Protein AF-W3X9A0-F1 (afdb_monomer)

Sequence (273 aa):
MRLPPASVLASWPTPNYDHPITRGPAGKIVAITLTVLVALILVMRVYTRLRVVRSFGLDDILILIAFFPSVALTVCSIYSEFELGWDVHVWDLPFTKYSPSSQMSLVTFVLFDISSNLVKLSTLAMLYRLVHTTESRLTVIVVSIAVFVVVSGLLFMFITIFQCSPVSDYWTLSSQPQKCIDEAAHLLVAGTINTVTDFAIVVLPIKMTAALQLPRRQHIILYALFCTGFCACAAGCVRTYYTWILTTKYDKTWYGWTVWISSVIELYLGIVS

InterPro domains:
  IPR049326 Rhodopsin domain, fungi [PF20684] (44-273)
  IPR052337 Satratoxin biosynthesis SC1 cluster protein 4-like [PTHR33048] (34-272)

Organism: Pestalotiopsis fici (strain W106-1 / CGMCC3.15140) (NCBI:txid1229662)

Mean predicted aligned error: 5.33 Å

Radius of gyration: 20.69 Å; Cα contacts (8 Å, |Δi|>4): 303; chains: 1; bounding box: 57×38×62 Å

Secondary structure (DSSP, 8-state):
-PPPPHHHHTTSPPP-SSS-----THHHHHHHHHHHHHHHHHHHHHHIIIIIS----HHHHHHHHHHHHHHHHHHHHHHHHHTS-TTS-GGGS-HHHHHHHHHHHHHHHHHHHHHHHHHHHHHHHHHHHHHTTT-HHHHHHHHHHHHHHHHHHHHHHHHHHTSBSSGGGGT---SS---B--HHHHHHHHHHHHHHHHHHHHHHHHHHHHHS---HHHHHHHHHHHHHHHHHHHHHHHHHHHHHHHHH-S-HHHHHHHHHHHHHHHHHHHHH-

pLDDT: mean 89.39, std 7.6, range [51.06, 97.62]

Nearest PDB structures (foldseek):
  8wvu-assembly1_A  TM=5.542E-01  e=2.738E-02  Homo sapiens
  7xk8-assembly1_R  TM=5.081E-01  e=1.536E-01  Homo sapiens
  7f54-assembly1_R  TM=5.099E-01  e=2.899E-01  Homo sapiens
  7tyo-assembly1_R  TM=4.697E-01  e=1.184E+00  Homo sapiens
  9ija-assembly1_R  TM=4.211E-01  e=9.434E-01  Homo sapiens

Solvent-accessible surface area (backbone atoms only — not comparable to full-atom values): 14382 Å² total; per-residue (Å²): 89,82,73,72,57,68,74,57,64,70,68,53,73,85,62,39,77,89,76,58,70,64,73,66,68,59,63,53,54,53,49,53,53,50,52,54,52,50,51,53,51,48,52,52,50,52,48,40,25,61,71,72,69,62,61,79,51,71,23,62,51,30,42,55,59,20,46,53,34,48,51,50,32,47,52,52,51,46,49,32,36,77,76,37,43,31,36,22,45,52,67,39,47,59,74,86,36,48,36,63,38,40,52,50,51,53,52,40,53,48,25,47,49,55,18,50,47,29,33,52,48,12,53,43,43,48,50,37,72,69,28,62,88,78,35,70,69,59,28,53,51,45,51,52,50,47,52,48,48,55,56,52,43,52,50,52,46,51,47,64,66,57,37,20,70,58,52,67,49,53,39,44,88,58,96,63,92,70,60,54,63,65,61,53,62,50,53,50,53,53,36,49,53,52,31,53,51,44,48,56,60,54,50,53,59,54,64,52,56,74,72,50,97,66,60,72,72,58,50,52,55,51,51,52,41,46,52,37,35,50,52,17,33,50,29,31,51,52,23,40,52,38,44,51,49,32,59,75,41,89,46,42,28,50,38,41,45,56,26,52,53,29,48,53,52,19,50,51,33,46,69,73,74

Structure (mmCIF, N/CA/C/O backbone):
data_AF-W3X9A0-F1
#
_entry.id   AF-W3X9A0-F1
#
loop_
_atom_site.group_PDB
_atom_site.id
_atom_site.type_symbol
_atom_site.label_atom_id
_atom_site.label_alt_id
_atom_site.label_comp_id
_atom_site.label_asym_id
_atom_site.label_entity_id
_atom_site.label_seq_id
_atom_site.pdbx_PDB_ins_code
_atom_site.Cartn_x
_atom_site.Cartn_y
_atom_site.Cartn_z
_atom_site.occupancy
_atom_site.B_iso_or_equiv
_atom_site.auth_seq_id
_atom_site.auth_comp_id
_atom_site.auth_asym_id
_atom_site.auth_atom_id
_atom_site.pdbx_PDB_model_num
ATOM 1 N N . MET A 1 1 ? 16.905 -7.725 -11.203 1.00 51.06 1 MET A N 1
ATOM 2 C CA . MET A 1 1 ? 16.114 -8.883 -11.707 1.00 51.06 1 MET A CA 1
ATOM 3 C C . MET A 1 1 ? 16.963 -9.692 -12.676 1.00 51.06 1 MET A C 1
ATOM 5 O O . MET A 1 1 ? 17.691 -9.092 -13.457 1.00 51.06 1 MET A O 1
ATOM 9 N N . ARG A 1 2 ? 16.859 -11.030 -12.672 1.00 58.47 2 ARG A N 1
ATOM 10 C CA . ARG A 1 2 ? 17.475 -11.852 -13.728 1.00 58.47 2 ARG A CA 1
ATOM 11 C C . ARG A 1 2 ? 16.792 -11.557 -15.063 1.00 58.47 2 ARG A C 1
ATOM 13 O O . ARG A 1 2 ? 15.565 -11.490 -15.110 1.00 58.47 2 ARG A O 1
ATOM 20 N N . LEU A 1 3 ? 17.584 -11.397 -16.121 1.00 68.12 3 LEU A N 1
ATOM 21 C CA . LEU A 1 3 ? 17.064 -11.336 -17.486 1.00 68.12 3 LEU A CA 1
ATOM 22 C C . LEU A 1 3 ? 16.177 -12.569 -17.748 1.00 68.12 3 LEU A C 1
ATOM 24 O O . LEU A 1 3 ? 16.534 -13.669 -17.305 1.00 68.12 3 LEU A O 1
ATOM 28 N N . PRO A 1 4 ? 15.032 -12.410 -18.437 1.00 75.50 4 PRO A N 1
ATOM 29 C CA . PRO A 1 4 ? 14.219 -13.545 -18.848 1.00 75.50 4 PRO A CA 1
ATOM 30 C C . PRO A 1 4 ? 15.057 -14.559 -19.642 1.00 75.50 4 PRO A C 1
ATOM 32 O O . PRO A 1 4 ? 16.021 -14.166 -20.308 1.00 75.50 4 PRO A O 1
ATOM 35 N N . PRO A 1 5 ? 14.700 -15.856 -19.616 1.00 80.75 5 PRO A N 1
ATOM 36 C CA . PRO A 1 5 ? 15.344 -16.854 -20.462 1.00 80.75 5 PRO A CA 1
ATOM 37 C C . PRO A 1 5 ? 15.348 -16.414 -21.932 1.00 80.75 5 PRO A C 1
ATOM 39 O O . PRO A 1 5 ? 14.381 -15.816 -22.403 1.00 80.75 5 PRO A O 1
ATOM 42 N N . ALA A 1 6 ? 16.399 -16.757 -22.682 1.00 80.94 6 ALA A N 1
ATOM 43 C CA . ALA A 1 6 ? 16.530 -16.352 -24.085 1.00 80.94 6 ALA A CA 1
ATOM 44 C C . ALA A 1 6 ? 15.339 -16.796 -24.960 1.00 80.94 6 ALA A C 1
ATOM 46 O O . ALA A 1 6 ? 14.961 -16.085 -25.885 1.00 80.94 6 ALA A O 1
ATOM 47 N N . SER A 1 7 ? 14.701 -17.927 -24.633 1.00 84.12 7 SER A N 1
ATOM 48 C CA . SER A 1 7 ? 13.479 -18.399 -25.300 1.00 84.12 7 SER A CA 1
ATOM 49 C C . SER A 1 7 ? 12.291 -17.448 -25.134 1.00 84.12 7 SER A C 1
ATOM 51 O O . SER A 1 7 ? 11.482 -17.314 -26.046 1.00 84.12 7 SER A O 1
ATOM 53 N N . VAL A 1 8 ? 12.193 -16.769 -23.989 1.00 83.44 8 VAL A N 1
ATOM 54 C CA . VAL A 1 8 ? 11.144 -15.783 -23.708 1.00 83.44 8 VAL A CA 1
ATOM 55 C C . VAL A 1 8 ? 11.430 -14.491 -24.458 1.00 83.44 8 VAL A C 1
ATOM 57 O O . VAL A 1 8 ? 10.535 -13.971 -25.114 1.00 83.44 8 VAL A O 1
ATOM 60 N N . LEU A 1 9 ? 12.678 -14.017 -24.428 1.00 82.56 9 LEU A N 1
ATOM 61 C CA . LEU A 1 9 ? 13.090 -12.833 -25.187 1.00 82.56 9 LEU A CA 1
ATOM 62 C C . LEU A 1 9 ? 12.849 -13.019 -26.692 1.00 82.56 9 LEU A C 1
ATOM 64 O O . LEU A 1 9 ? 12.369 -12.106 -27.352 1.00 82.56 9 LEU A O 1
ATOM 68 N N . ALA A 1 10 ? 13.113 -14.217 -27.221 1.00 83.94 10 ALA A N 1
ATOM 69 C CA . ALA A 1 10 ? 12.863 -14.551 -28.623 1.00 83.94 10 ALA A CA 1
ATOM 70 C C . ALA A 1 10 ? 11.368 -14.645 -28.983 1.00 83.94 10 ALA A C 1
ATOM 72 O O . ALA A 1 10 ? 11.021 -14.563 -30.157 1.00 83.94 10 ALA A O 1
ATOM 73 N N . SER A 1 11 ? 10.488 -14.837 -27.993 1.00 89.31 11 SER A N 1
ATOM 74 C CA . SER A 1 11 ? 9.035 -14.875 -28.205 1.00 89.31 11 SER A CA 1
ATOM 75 C C . SER A 1 11 ? 8.387 -13.489 -28.248 1.00 89.31 11 SER A C 1
ATOM 77 O O . SER A 1 11 ? 7.213 -13.379 -28.602 1.00 89.31 11 SER A O 1
ATOM 79 N N . TRP A 1 12 ? 9.117 -12.440 -27.859 1.00 87.19 12 TRP A N 1
ATOM 80 C CA . TRP A 1 12 ? 8.589 -11.081 -27.825 1.00 87.19 12 TRP A CA 1
ATOM 81 C C . TRP A 1 12 ? 8.477 -10.480 -29.231 1.00 87.19 12 TRP A C 1
ATOM 83 O O . TRP A 1 12 ? 9.316 -10.760 -30.091 1.00 87.19 12 TRP A O 1
ATOM 93 N N . PRO A 1 13 ? 7.446 -9.653 -29.481 1.00 89.00 13 PRO A N 1
ATOM 94 C CA . PRO A 1 13 ? 7.333 -8.925 -30.736 1.00 89.00 13 PRO A CA 1
ATOM 95 C C . PRO A 1 13 ? 8.466 -7.899 -30.869 1.00 89.00 13 PRO A C 1
ATOM 97 O O . PRO A 1 13 ? 9.147 -7.556 -29.901 1.00 89.00 13 PRO A O 1
ATOM 100 N N . THR A 1 14 ? 8.664 -7.391 -32.085 1.00 85.19 14 THR A N 1
ATOM 101 C CA . THR A 1 14 ? 9.617 -6.306 -32.334 1.00 85.19 14 THR A CA 1
ATOM 102 C C . THR A 1 14 ? 9.230 -5.066 -31.517 1.00 85.19 14 THR A C 1
ATOM 104 O O . THR A 1 14 ? 8.099 -4.603 -31.685 1.00 85.19 14 THR A O 1
ATOM 107 N N . PRO A 1 15 ? 10.138 -4.518 -30.686 1.00 85.69 15 PRO A N 1
ATOM 108 C CA . PRO A 1 15 ? 9.883 -3.316 -29.897 1.00 85.69 15 PRO A CA 1
ATOM 109 C C . PRO A 1 15 ? 9.408 -2.137 -30.744 1.00 85.69 15 PRO A C 1
ATOM 111 O O . PRO A 1 15 ? 10.030 -1.810 -31.759 1.00 85.69 15 PRO A O 1
ATOM 114 N N . ASN A 1 16 ? 8.348 -1.471 -30.302 1.00 88.00 16 ASN A N 1
ATOM 115 C CA . ASN A 1 16 ? 7.849 -0.236 -30.887 1.00 88.00 16 ASN A CA 1
ATOM 116 C C . ASN A 1 16 ? 8.025 0.920 -29.895 1.00 88.00 16 ASN A C 1
ATOM 118 O O . ASN A 1 16 ? 7.167 1.175 -29.053 1.00 88.00 16 ASN A O 1
ATOM 122 N N . TYR A 1 17 ? 9.144 1.634 -30.017 1.00 85.12 17 TYR A N 1
ATOM 123 C CA . TYR A 1 17 ? 9.472 2.757 -29.133 1.00 85.12 17 TYR A CA 1
ATOM 124 C C . TYR A 1 17 ? 8.763 4.069 -29.505 1.00 85.12 17 TYR A C 1
ATOM 126 O O . TYR A 1 17 ? 8.671 4.959 -28.662 1.00 85.12 17 TYR A O 1
ATOM 134 N N . ASP A 1 18 ? 8.267 4.198 -30.740 1.00 83.38 18 ASP A N 1
ATOM 135 C CA . ASP A 1 18 ? 7.682 5.446 -31.245 1.00 83.38 18 ASP A CA 1
ATOM 136 C C . ASP A 1 18 ? 6.182 5.545 -30.922 1.00 83.38 18 ASP A C 1
ATOM 138 O O . ASP A 1 18 ? 5.689 6.599 -30.509 1.00 83.38 18 ASP A O 1
ATOM 142 N N . HIS A 1 19 ? 5.448 4.436 -31.076 1.00 83.25 19 HIS A N 1
ATOM 143 C CA . HIS A 1 19 ? 4.001 4.361 -30.848 1.00 83.25 19 HIS A CA 1
ATOM 144 C C . HIS A 1 19 ? 3.599 3.087 -30.085 1.00 83.25 19 HIS A C 1
ATOM 146 O O . HIS A 1 19 ? 2.874 2.248 -30.634 1.00 83.25 19 HIS A O 1
ATOM 152 N N . PRO A 1 20 ? 4.064 2.911 -28.835 1.00 87.88 20 PRO A N 1
ATOM 153 C CA . PRO A 1 20 ? 3.740 1.731 -28.047 1.00 87.88 20 PRO A CA 1
ATOM 154 C C . PRO A 1 20 ? 2.250 1.673 -27.693 1.00 87.88 20 PRO A C 1
ATOM 156 O O . PRO A 1 20 ? 1.563 2.694 -27.592 1.00 87.88 20 PRO A O 1
ATOM 159 N N . ILE A 1 21 ? 1.746 0.459 -27.466 1.00 86.81 21 ILE A N 1
ATOM 160 C CA . ILE A 1 21 ? 0.392 0.256 -26.942 1.00 86.81 21 ILE A CA 1
ATOM 161 C C . ILE A 1 21 ? 0.396 0.647 -25.462 1.00 86.81 21 ILE A C 1
ATOM 163 O O . ILE A 1 21 ? 1.128 0.059 -24.668 1.00 86.81 21 ILE A O 1
ATOM 167 N N . THR A 1 22 ? -0.441 1.616 -25.091 1.00 89.75 22 THR A N 1
ATOM 168 C CA . THR A 1 22 ? -0.561 2.120 -23.716 1.00 89.75 22 THR A CA 1
ATOM 169 C C . THR A 1 22 ? -1.898 1.731 -23.084 1.00 89.75 22 THR A C 1
ATOM 171 O O . THR A 1 22 ? -2.903 1.516 -23.767 1.00 89.75 22 THR A O 1
ATOM 174 N N . ARG A 1 23 ? -1.943 1.668 -21.747 1.00 85.69 23 ARG A N 1
ATOM 175 C CA . ARG A 1 23 ? -3.187 1.474 -20.970 1.00 85.69 23 ARG A CA 1
ATOM 176 C C . ARG A 1 23 ? -4.117 2.698 -20.968 1.00 85.69 23 ARG A C 1
ATOM 178 O O . ARG A 1 23 ? -5.293 2.569 -20.623 1.00 85.69 23 ARG A O 1
ATOM 185 N N . GLY A 1 24 ? -3.614 3.866 -21.366 1.00 87.56 24 GLY A N 1
ATOM 186 C CA . GLY A 1 24 ? -4.350 5.131 -21.349 1.00 87.56 24 GLY A CA 1
ATOM 187 C C . GLY A 1 24 ? -4.487 5.747 -19.946 1.00 87.56 24 GLY A C 1
ATOM 188 O O . GLY A 1 24 ? -3.972 5.215 -18.970 1.00 87.56 24 GLY A O 1
ATOM 189 N N . PRO A 1 25 ? -5.212 6.872 -19.800 1.00 89.38 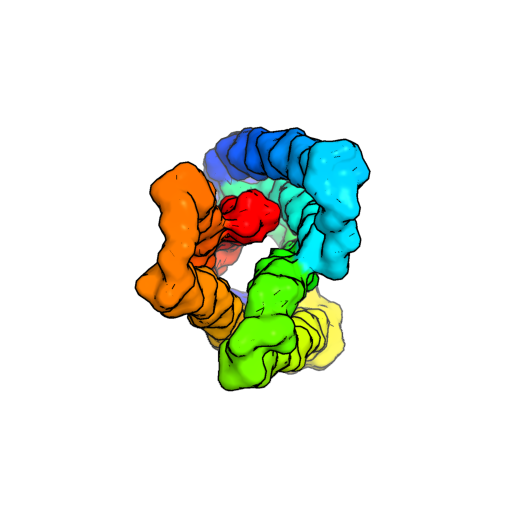25 PRO A N 1
ATOM 190 C CA . PRO A 1 25 ? -5.195 7.695 -18.583 1.00 89.38 25 PRO A CA 1
ATOM 191 C C . PRO A 1 25 ? -6.054 7.154 -17.425 1.00 89.38 25 PRO A C 1
ATOM 193 O O . PRO A 1 25 ? -6.267 7.857 -16.435 1.00 89.38 25 PRO A O 1
ATOM 196 N N . ALA A 1 26 ? -6.598 5.940 -17.545 1.00 89.19 26 ALA A N 1
ATOM 197 C CA . ALA A 1 26 ? -7.547 5.392 -16.580 1.00 89.19 26 ALA A CA 1
ATOM 198 C C . ALA A 1 26 ? -6.942 5.274 -15.170 1.00 89.19 26 ALA A C 1
ATOM 200 O O . ALA A 1 26 ? -7.615 5.619 -14.197 1.00 89.19 26 ALA A O 1
ATOM 201 N N . GLY A 1 27 ? -5.672 4.860 -15.064 1.00 88.06 27 GLY A N 1
ATOM 202 C CA . GLY A 1 27 ? -4.969 4.718 -13.786 1.00 88.06 27 GLY A CA 1
ATOM 203 C C . GLY A 1 27 ? -4.898 6.040 -13.032 1.00 88.06 27 GLY A C 1
ATOM 204 O O . GLY A 1 27 ? -5.399 6.151 -11.910 1.00 88.06 27 GLY A O 1
ATOM 205 N N . LYS A 1 28 ? -4.399 7.083 -13.699 1.00 91.25 28 LYS A N 1
ATOM 206 C CA . LYS A 1 28 ? -4.389 8.462 -13.192 1.00 91.25 28 LYS A CA 1
ATOM 207 C C . LYS A 1 28 ? -5.756 8.968 -12.738 1.00 91.25 28 LYS A C 1
ATOM 209 O O . LYS A 1 28 ? -5.854 9.562 -11.665 1.00 91.25 28 LYS A O 1
ATOM 214 N N . ILE A 1 29 ? -6.800 8.774 -13.548 1.00 93.38 29 ILE A N 1
ATOM 215 C CA . ILE A 1 29 ? -8.149 9.267 -13.229 1.00 93.38 29 ILE A CA 1
ATOM 216 C C . ILE A 1 29 ? -8.657 8.606 -11.945 1.00 93.38 29 ILE A C 1
ATOM 218 O O . ILE A 1 29 ? -9.107 9.300 -11.030 1.00 93.38 29 ILE A O 1
ATOM 222 N N . VAL A 1 30 ? -8.544 7.280 -11.844 1.00 93.00 30 VAL A N 1
ATOM 223 C CA . VAL A 1 30 ? -8.973 6.529 -10.654 1.00 93.00 30 VAL A CA 1
ATOM 224 C C . VAL A 1 30 ? -8.160 6.941 -9.428 1.00 93.00 30 VAL A C 1
ATOM 226 O O . VAL A 1 30 ? -8.733 7.221 -8.378 1.00 93.00 30 VAL A O 1
ATOM 229 N N . ALA A 1 31 ? -6.839 7.045 -9.557 1.00 92.94 31 ALA A N 1
ATOM 230 C CA . ALA A 1 31 ? -5.983 7.373 -8.428 1.00 92.94 31 ALA A CA 1
ATOM 231 C C . ALA A 1 31 ? -6.281 8.777 -7.872 1.00 92.94 31 ALA A C 1
ATOM 233 O O . ALA A 1 31 ? -6.553 8.911 -6.682 1.00 92.94 31 ALA A O 1
ATOM 234 N N . ILE A 1 32 ? -6.348 9.805 -8.730 1.00 95.00 32 ILE A N 1
ATOM 235 C CA . ILE A 1 32 ? -6.633 11.190 -8.309 1.00 95.00 32 ILE A CA 1
ATOM 236 C C . ILE A 1 32 ? -8.028 11.309 -7.687 1.00 95.00 32 ILE A C 1
ATOM 238 O O . ILE A 1 32 ? -8.188 11.955 -6.649 1.00 95.00 32 ILE A O 1
ATOM 242 N N . THR A 1 33 ? -9.043 10.696 -8.304 1.00 96.31 33 THR A N 1
ATOM 243 C CA . THR A 1 33 ? -10.422 10.769 -7.793 1.00 96.31 33 THR A CA 1
ATOM 244 C C . THR A 1 33 ? -10.542 10.140 -6.408 1.00 96.31 33 THR A C 1
ATOM 246 O O . THR A 1 33 ? -11.135 10.753 -5.516 1.00 96.31 33 THR A O 1
ATOM 249 N N . LEU A 1 34 ? -9.920 8.977 -6.187 1.00 95.31 34 LEU A N 1
ATOM 250 C CA . LEU A 1 34 ? -9.895 8.337 -4.873 1.00 95.31 34 LEU A CA 1
ATOM 251 C C . LEU A 1 34 ? -9.104 9.154 -3.848 1.00 95.31 34 LEU A C 1
ATOM 253 O O . LEU A 1 34 ? -9.590 9.330 -2.731 1.00 95.31 34 LEU A O 1
ATOM 257 N N . THR A 1 35 ? -7.944 9.712 -4.213 1.00 96.44 35 THR A N 1
ATOM 258 C CA . THR A 1 35 ? -7.167 10.565 -3.301 1.00 96.44 35 THR A CA 1
ATOM 259 C C . THR A 1 35 ? -7.991 11.751 -2.803 1.00 96.44 35 THR A C 1
ATOM 261 O O . THR A 1 35 ? -8.022 12.013 -1.600 1.00 96.44 35 THR A O 1
ATOM 264 N N . VAL A 1 36 ? -8.680 12.458 -3.708 1.00 97.12 36 VAL A N 1
ATOM 265 C CA . VAL A 1 36 ? -9.513 13.618 -3.354 1.00 97.12 36 VAL A CA 1
ATOM 266 C C . VAL A 1 36 ? -10.683 13.194 -2.469 1.00 97.12 36 VAL A C 1
ATOM 268 O O . VAL A 1 36 ? -10.936 13.830 -1.445 1.00 97.12 36 VAL A O 1
ATOM 271 N N . LEU A 1 37 ? -11.369 12.103 -2.818 1.00 96.31 37 LEU A N 1
ATOM 272 C CA . LEU A 1 37 ? -12.491 11.593 -2.033 1.00 96.31 37 LEU A CA 1
ATOM 273 C C . LEU A 1 37 ? -12.059 11.222 -0.606 1.00 96.31 37 LEU A C 1
ATOM 275 O O . LEU A 1 37 ? -12.696 11.642 0.361 1.00 96.31 37 LEU A O 1
ATOM 279 N N . VAL A 1 38 ? -10.956 10.484 -0.462 1.00 95.81 38 VAL A N 1
ATOM 280 C CA . VAL A 1 38 ? -10.427 10.083 0.849 1.00 95.81 38 VAL A CA 1
ATOM 281 C C . VAL A 1 38 ? -9.932 11.285 1.647 1.00 95.81 38 VAL A C 1
ATOM 283 O O . VAL A 1 38 ? -10.185 11.347 2.848 1.00 95.81 38 VAL A O 1
ATOM 286 N N . ALA A 1 39 ? -9.302 12.273 1.006 1.00 96.69 39 ALA A N 1
ATOM 287 C CA . ALA A 1 39 ? -8.902 13.509 1.675 1.00 96.69 39 ALA A CA 1
ATOM 288 C C . ALA A 1 39 ? -10.111 14.235 2.287 1.00 96.69 39 ALA A C 1
ATOM 290 O O . ALA A 1 39 ? -10.068 14.638 3.450 1.00 96.69 39 ALA A O 1
ATOM 291 N N . LEU A 1 40 ? -11.214 14.353 1.538 1.00 96.75 40 LEU A N 1
ATOM 292 C CA . LEU A 1 40 ? -12.454 14.958 2.034 1.00 96.75 40 LEU A CA 1
ATOM 293 C C . LEU A 1 40 ? -13.039 14.165 3.211 1.00 96.75 40 LEU A C 1
ATOM 295 O O . LEU A 1 40 ? -13.424 14.758 4.222 1.00 96.75 40 LEU A O 1
ATOM 299 N N . ILE A 1 41 ? -13.061 12.832 3.116 1.00 94.31 41 ILE A N 1
ATOM 300 C CA . ILE A 1 41 ? -13.524 11.955 4.202 1.00 94.31 41 ILE A CA 1
ATOM 301 C C . ILE A 1 41 ? -12.647 12.117 5.449 1.00 94.31 41 ILE A C 1
ATOM 303 O O . ILE A 1 41 ? -13.179 12.238 6.553 1.00 94.31 41 ILE A O 1
ATOM 307 N N . LEU A 1 42 ? -11.324 12.188 5.298 1.00 94.88 42 LEU A N 1
ATOM 308 C CA . LEU A 1 42 ? -10.397 12.406 6.409 1.00 94.88 42 LEU A CA 1
ATOM 309 C C . LEU A 1 42 ? -10.598 13.770 7.069 1.00 94.88 42 LEU A C 1
ATOM 311 O O . LEU A 1 42 ? -10.640 13.845 8.296 1.00 94.88 42 LEU A O 1
ATOM 315 N N . VAL A 1 43 ? -10.794 14.837 6.292 1.00 95.62 43 VAL A N 1
ATOM 316 C CA . VAL A 1 43 ? -11.105 16.166 6.844 1.00 95.62 43 VAL A CA 1
ATOM 317 C C . VAL A 1 43 ? -12.402 16.121 7.657 1.00 95.62 43 VAL A C 1
ATOM 319 O O . VAL A 1 43 ? -12.439 16.622 8.784 1.00 95.62 43 VAL A O 1
ATOM 322 N N . MET A 1 44 ? -13.446 15.462 7.144 1.00 93.38 44 MET A N 1
ATOM 323 C CA . MET A 1 44 ? -14.697 15.264 7.885 1.00 93.38 44 MET A CA 1
ATOM 324 C C . MET A 1 44 ? -14.501 14.421 9.153 1.00 93.38 44 MET A C 1
ATOM 326 O O . MET A 1 44 ? -15.079 14.748 10.197 1.00 93.38 44 MET A O 1
ATOM 330 N N . ARG A 1 45 ? -13.671 13.370 9.096 1.00 91.12 45 ARG A N 1
ATOM 331 C CA . ARG A 1 45 ? -13.323 12.516 10.245 1.00 91.12 45 ARG A CA 1
ATOM 332 C C . ARG A 1 45 ? -12.635 13.340 11.331 1.00 91.12 45 ARG A C 1
ATOM 334 O O . ARG A 1 45 ? -13.105 13.352 12.469 1.00 91.12 45 ARG A O 1
ATOM 341 N N . VAL A 1 46 ? -11.606 14.106 10.975 1.00 93.44 46 VAL A N 1
ATOM 342 C CA . VAL A 1 46 ? -10.869 14.979 11.903 1.00 93.44 46 VAL A CA 1
ATOM 343 C C . VAL A 1 46 ? -11.779 16.048 12.502 1.00 93.44 46 VAL A C 1
ATOM 345 O O . VAL A 1 46 ? -11.788 16.234 13.721 1.00 93.44 46 VAL A O 1
ATOM 348 N N . TYR A 1 47 ? -12.595 16.717 11.683 1.00 93.75 47 TYR A N 1
ATOM 349 C CA . TYR A 1 47 ? -13.541 17.724 12.166 1.00 93.75 47 TYR A CA 1
ATOM 350 C C . TYR A 1 47 ? -14.523 17.130 13.185 1.00 93.75 47 TYR A C 1
ATOM 352 O O . TYR A 1 47 ? -14.692 17.668 14.284 1.00 93.75 47 TYR A O 1
ATOM 360 N N . THR A 1 48 ? -15.118 15.982 12.858 1.00 90.44 48 THR A N 1
ATOM 361 C CA . THR A 1 48 ? -16.047 15.266 13.740 1.00 90.44 48 THR A CA 1
ATOM 362 C C . THR A 1 48 ? -15.372 14.866 15.052 1.00 90.44 48 THR A C 1
ATOM 364 O O . THR A 1 48 ? -15.929 15.093 16.127 1.00 90.44 48 THR A O 1
ATOM 367 N N . ARG A 1 49 ? -14.148 14.333 15.004 1.00 88.88 49 ARG A N 1
ATOM 368 C CA . ARG A 1 49 ? -13.405 13.890 16.196 1.00 88.88 49 ARG A CA 1
ATOM 369 C C . ARG A 1 49 ? -12.970 15.041 17.097 1.00 88.88 49 ARG A C 1
ATOM 371 O O . ARG A 1 49 ? -13.058 14.902 18.315 1.00 88.88 49 ARG A O 1
ATOM 378 N N . LEU A 1 50 ? -12.573 16.181 16.533 1.00 91.06 50 LEU A N 1
ATOM 379 C CA . LEU A 1 50 ? -12.129 17.347 17.304 1.00 91.06 50 LEU A CA 1
ATOM 380 C C . LEU A 1 50 ? -13.288 18.195 17.838 1.00 91.06 50 LEU A C 1
ATOM 382 O O . LEU A 1 50 ? -13.236 18.652 18.978 1.00 91.06 50 LEU A O 1
ATOM 386 N N . ARG A 1 51 ? -14.325 18.441 17.028 1.00 92.31 51 ARG A N 1
ATOM 387 C CA . ARG A 1 51 ? -15.376 19.422 17.356 1.00 92.31 51 ARG A CA 1
ATOM 388 C C . ARG A 1 51 ? -16.674 18.796 17.851 1.00 92.31 51 ARG A C 1
ATOM 390 O O . ARG A 1 51 ? -17.260 19.337 18.788 1.00 92.31 51 ARG A O 1
ATOM 397 N N . VAL A 1 52 ? -17.100 17.683 17.251 1.00 91.19 52 VAL A N 1
ATOM 398 C CA . VAL A 1 52 ? -18.402 17.052 17.534 1.00 91.19 52 VAL A CA 1
ATOM 399 C C . VAL A 1 52 ? -18.282 16.050 18.681 1.00 91.19 52 VAL A C 1
ATOM 401 O O . VAL A 1 52 ? -18.927 16.214 19.710 1.00 91.19 52 VAL A O 1
ATOM 404 N N . VAL A 1 53 ? -17.419 15.042 18.529 1.00 88.31 53 VAL A N 1
ATOM 405 C CA . VAL A 1 53 ? -17.225 13.964 19.517 1.00 88.31 53 VAL A CA 1
ATOM 406 C C . VAL A 1 53 ? -16.201 14.359 20.588 1.00 88.31 53 VAL A C 1
ATOM 408 O O . VAL A 1 53 ? -16.237 13.826 21.691 1.00 88.31 53 VAL A O 1
ATOM 411 N N . ARG A 1 54 ? -15.301 15.309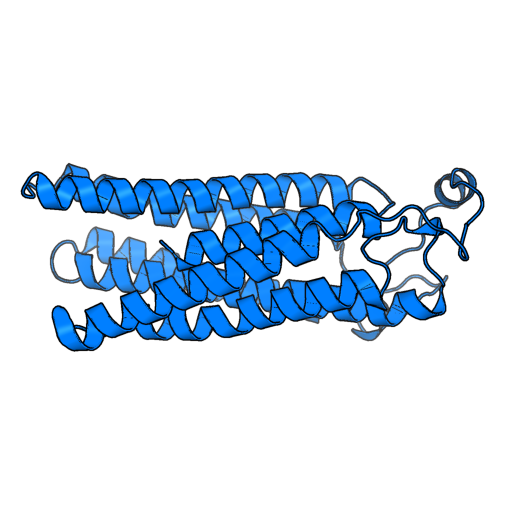 20.281 1.00 86.38 54 ARG A N 1
ATOM 412 C CA . ARG A 1 54 ? -14.233 15.810 21.175 1.00 86.38 54 ARG A CA 1
ATOM 413 C C . ARG A 1 54 ? -13.382 14.689 21.777 1.00 86.38 54 ARG A C 1
ATOM 415 O O . ARG A 1 54 ? -13.088 14.661 22.967 1.00 86.38 54 ARG A O 1
ATOM 422 N N . SER A 1 55 ? -13.012 13.738 20.933 1.00 84.62 55 SER A N 1
ATOM 423 C CA . SER A 1 55 ? -12.383 12.486 21.327 1.00 84.62 55 SER A CA 1
ATOM 424 C C . SER A 1 55 ? -11.359 12.083 20.271 1.00 84.62 55 SER A C 1
ATOM 426 O O . SER A 1 55 ? -11.598 11.165 19.487 1.00 84.62 55 SER A O 1
ATOM 428 N N . PHE A 1 56 ? -10.231 12.785 20.262 1.00 86.94 56 PHE A N 1
ATOM 429 C CA . PHE A 1 56 ? -9.111 12.520 19.364 1.00 86.94 56 PHE A CA 1
ATOM 430 C C . PHE A 1 56 ? -8.202 11.447 19.969 1.00 86.94 56 PHE A C 1
ATOM 432 O O . PHE A 1 56 ? -7.783 11.579 21.122 1.00 86.94 56 PHE A O 1
ATOM 439 N N . GLY A 1 57 ? -7.974 10.359 19.238 1.00 89.38 57 GLY A N 1
ATOM 440 C CA . GLY A 1 57 ? -7.197 9.213 19.714 1.00 89.38 57 GLY A CA 1
ATOM 441 C C . GLY A 1 57 ? -5.910 8.971 18.928 1.00 89.38 57 GLY A C 1
ATOM 442 O O . GLY A 1 57 ? -5.606 9.659 17.957 1.00 89.38 57 GLY A O 1
ATOM 443 N N . LEU A 1 58 ? -5.154 7.951 19.349 1.00 91.31 58 LEU A N 1
ATOM 444 C CA . LEU A 1 58 ? -3.995 7.459 18.594 1.00 91.31 58 LEU A CA 1
ATOM 445 C C . LEU A 1 58 ? -4.398 6.914 17.218 1.00 91.31 58 LEU A C 1
ATOM 447 O O . LEU A 1 58 ? -3.625 7.037 16.274 1.00 91.31 58 LEU A O 1
ATOM 451 N N . ASP A 1 59 ? -5.606 6.364 17.094 1.00 92.00 59 ASP A N 1
ATOM 452 C CA . ASP A 1 59 ? -6.175 5.915 15.823 1.00 92.00 59 ASP A CA 1
ATOM 453 C C . ASP A 1 59 ? -6.258 7.060 14.802 1.00 92.00 59 ASP A C 1
ATOM 455 O O . ASP A 1 59 ? -5.783 6.932 13.675 1.00 92.00 59 ASP A O 1
ATOM 459 N N . ASP A 1 60 ? -6.746 8.230 15.218 1.00 93.00 60 ASP A N 1
ATOM 460 C CA . ASP A 1 60 ? -6.849 9.394 14.335 1.00 93.00 60 ASP A CA 1
ATOM 461 C C . ASP A 1 60 ? -5.467 9.957 13.935 1.00 93.00 60 ASP A C 1
ATOM 463 O O . ASP A 1 60 ? -5.303 10.484 12.836 1.00 93.00 60 ASP A O 1
ATOM 467 N N . ILE A 1 61 ? -4.446 9.833 14.789 1.00 95.06 61 ILE A N 1
ATOM 468 C CA . ILE A 1 61 ? -3.071 10.238 14.445 1.00 95.06 61 ILE A CA 1
ATOM 469 C C . ILE A 1 61 ? -2.478 9.271 13.420 1.00 95.06 61 ILE A C 1
ATOM 471 O O . ILE A 1 61 ? -1.942 9.702 12.400 1.00 95.06 61 ILE A O 1
ATOM 475 N N . LEU A 1 62 ? -2.587 7.967 13.674 1.00 95.88 62 LEU A N 1
ATOM 476 C CA . LEU A 1 62 ? -2.017 6.936 12.809 1.00 95.88 62 LEU A CA 1
ATOM 477 C C . LEU A 1 62 ? -2.641 6.962 11.413 1.00 95.88 62 LEU A C 1
ATOM 479 O O . LEU A 1 62 ? -1.905 6.856 10.434 1.00 95.88 62 LEU A O 1
ATOM 483 N N . ILE A 1 63 ? -3.956 7.179 11.299 1.00 95.25 63 ILE A N 1
ATOM 484 C CA . ILE A 1 63 ? -4.623 7.258 9.992 1.00 95.25 63 ILE A CA 1
ATOM 485 C C . ILE A 1 63 ? -4.199 8.495 9.192 1.00 95.25 63 ILE A C 1
ATOM 487 O O . ILE A 1 63 ? -4.034 8.421 7.974 1.00 95.25 63 ILE A O 1
ATOM 491 N N . LEU A 1 64 ? -3.960 9.625 9.869 1.00 95.88 64 LEU A N 1
ATOM 492 C CA . LEU A 1 64 ? -3.430 10.827 9.228 1.00 95.88 64 LEU A CA 1
ATOM 493 C C . LEU A 1 64 ? -1.996 10.609 8.753 1.00 95.88 64 LEU A C 1
ATOM 495 O O . LEU A 1 64 ? -1.669 10.992 7.632 1.00 95.88 64 LEU A O 1
ATOM 499 N N . ILE A 1 65 ? -1.162 9.952 9.563 1.00 97.19 65 ILE A N 1
ATOM 500 C CA . ILE A 1 65 ? 0.201 9.592 9.160 1.00 97.19 65 ILE A CA 1
ATOM 501 C C . ILE A 1 65 ? 0.164 8.605 7.984 1.00 97.19 65 ILE A C 1
ATOM 503 O O . ILE A 1 65 ? 0.945 8.782 7.058 1.00 97.19 65 ILE A O 1
ATOM 507 N N . ALA A 1 66 ? -0.760 7.636 7.963 1.00 97.06 66 ALA A N 1
ATOM 508 C CA . ALA A 1 66 ? -0.931 6.663 6.874 1.00 97.06 66 ALA A CA 1
ATOM 509 C C . ALA A 1 66 ? -1.364 7.299 5.540 1.00 97.06 66 ALA A C 1
ATOM 511 O O . ALA A 1 66 ? -1.060 6.793 4.454 1.00 97.06 66 ALA A O 1
ATOM 512 N N . PHE A 1 67 ? -2.059 8.436 5.594 1.00 97.44 67 PHE A N 1
ATOM 513 C CA . PHE A 1 67 ? -2.498 9.133 4.392 1.00 97.44 67 PHE A CA 1
ATOM 514 C C . PHE A 1 67 ? -1.319 9.677 3.569 1.00 97.44 67 PHE A C 1
ATOM 516 O O . PHE A 1 67 ? -1.331 9.564 2.344 1.00 97.44 67 PHE A O 1
ATOM 523 N N . PHE A 1 68 ? -0.261 10.183 4.209 1.00 97.19 68 PHE A N 1
ATOM 524 C CA . PHE A 1 68 ? 0.919 10.716 3.512 1.00 97.19 68 PHE A CA 1
ATOM 525 C C . PHE A 1 68 ? 1.637 9.696 2.604 1.00 97.19 68 PHE A C 1
ATOM 527 O O . PHE A 1 68 ? 1.783 9.989 1.416 1.00 97.19 68 PHE A O 1
ATOM 534 N N . PRO A 1 69 ? 2.056 8.501 3.075 1.00 97.31 69 PRO A N 1
ATOM 535 C CA . PRO A 1 69 ? 2.664 7.492 2.215 1.00 97.31 69 PRO A CA 1
ATOM 536 C C . PRO A 1 69 ? 1.683 6.962 1.161 1.00 97.31 69 PRO A C 1
ATOM 538 O O . PRO A 1 69 ? 2.119 6.622 0.067 1.00 97.31 69 PRO A O 1
ATOM 541 N N . SER A 1 70 ? 0.368 6.966 1.420 1.00 97.00 70 SER A N 1
ATOM 542 C CA . SER A 1 70 ? -0.645 6.611 0.406 1.00 97.00 70 SER A CA 1
ATOM 543 C C . SER A 1 70 ? -0.710 7.618 -0.744 1.00 97.00 70 SER A C 1
ATOM 545 O O . SER A 1 70 ? -0.809 7.244 -1.914 1.00 97.00 70 SER A O 1
ATOM 547 N N . VAL A 1 71 ? -0.646 8.914 -0.424 1.00 97.62 71 VAL A N 1
ATOM 548 C CA . VAL A 1 71 ? -0.567 9.983 -1.429 1.00 97.62 71 VAL A CA 1
ATOM 549 C C . VAL A 1 71 ? 0.764 9.913 -2.170 1.00 97.62 71 VAL A C 1
ATOM 551 O O . VAL A 1 71 ? 0.770 9.982 -3.396 1.00 97.62 71 VAL A O 1
ATOM 554 N N . ALA A 1 72 ? 1.876 9.714 -1.458 1.00 97.62 72 ALA A N 1
ATOM 555 C CA . ALA A 1 72 ? 3.188 9.547 -2.077 1.00 97.62 72 ALA A CA 1
ATOM 556 C C . ALA A 1 72 ? 3.201 8.357 -3.047 1.00 97.62 72 ALA A C 1
ATOM 558 O O . ALA A 1 72 ? 3.653 8.505 -4.178 1.00 97.62 72 ALA A O 1
ATOM 559 N N . LEU A 1 73 ? 2.620 7.216 -2.658 1.00 96.50 73 LEU A N 1
ATOM 560 C CA . LEU A 1 73 ? 2.466 6.050 -3.528 1.00 96.50 73 LEU A CA 1
ATOM 561 C C . LEU A 1 73 ? 1.667 6.396 -4.785 1.00 96.50 73 LEU A C 1
ATOM 563 O O . LEU A 1 73 ? 2.065 6.013 -5.882 1.00 96.50 73 LEU A O 1
ATOM 567 N N . THR A 1 74 ? 0.574 7.147 -4.643 1.00 95.88 74 THR A N 1
ATOM 568 C CA . THR A 1 74 ? -0.245 7.588 -5.780 1.00 95.88 74 THR A CA 1
ATOM 569 C C . THR A 1 74 ? 0.544 8.489 -6.728 1.00 95.88 74 THR A C 1
ATOM 571 O O . THR A 1 74 ? 0.538 8.264 -7.937 1.00 95.88 74 THR A O 1
ATOM 574 N N . VAL A 1 75 ? 1.285 9.465 -6.198 1.00 96.31 75 VAL A N 1
ATOM 575 C CA . VAL A 1 75 ? 2.137 10.360 -6.997 1.00 96.31 75 VAL A CA 1
ATOM 576 C C . VAL A 1 75 ? 3.237 9.575 -7.715 1.00 96.31 75 VAL A C 1
ATOM 578 O O . VAL A 1 75 ? 3.419 9.748 -8.919 1.00 96.31 75 VAL A O 1
ATOM 581 N N . CYS A 1 76 ? 3.925 8.673 -7.012 1.00 95.38 76 CYS A N 1
ATOM 582 C CA . CYS A 1 76 ? 4.949 7.797 -7.584 1.00 95.38 76 CYS A CA 1
ATOM 583 C C . CYS A 1 76 ? 4.383 6.875 -8.673 1.00 95.38 76 CYS A C 1
ATOM 585 O O . CYS A 1 76 ? 5.031 6.681 -9.700 1.00 95.38 76 CYS A O 1
ATOM 587 N N . SER A 1 77 ? 3.174 6.340 -8.481 1.00 93.06 77 SER A N 1
ATOM 588 C CA . SER A 1 77 ? 2.509 5.469 -9.461 1.00 93.06 77 SER A CA 1
ATOM 589 C C . SER A 1 77 ? 2.141 6.242 -10.728 1.00 93.06 77 SER A C 1
ATOM 591 O O . SER A 1 77 ? 2.427 5.779 -11.826 1.00 93.06 77 SER A O 1
ATOM 593 N N . ILE A 1 78 ? 1.596 7.458 -10.587 1.00 94.00 78 ILE A N 1
ATOM 594 C CA . ILE A 1 78 ? 1.289 8.336 -11.726 1.00 94.00 78 ILE A CA 1
ATOM 595 C C . ILE A 1 78 ? 2.578 8.715 -12.462 1.00 94.00 78 ILE A C 1
ATOM 597 O O . ILE A 1 78 ? 2.650 8.588 -13.678 1.00 94.00 78 ILE A O 1
ATOM 601 N N . TYR A 1 79 ? 3.621 9.143 -11.749 1.00 94.56 79 TYR A N 1
ATOM 602 C CA . TYR A 1 79 ? 4.904 9.465 -12.379 1.00 94.56 79 TYR A CA 1
ATOM 603 C C . TYR A 1 79 ? 5.479 8.263 -13.140 1.00 94.56 79 TYR A C 1
ATOM 605 O O . TYR A 1 79 ? 5.965 8.399 -14.260 1.00 94.56 79 TYR A O 1
ATOM 613 N N . SER A 1 80 ? 5.365 7.070 -12.561 1.00 91.69 80 SER A N 1
ATOM 614 C CA . SER A 1 80 ? 5.822 5.841 -13.201 1.00 91.69 80 SER A CA 1
ATOM 615 C C . SER A 1 80 ? 5.058 5.501 -14.478 1.00 91.69 80 SER A C 1
ATOM 617 O O . SER A 1 80 ? 5.661 5.026 -15.439 1.00 91.69 80 SER A O 1
ATOM 619 N N . GLU A 1 81 ? 3.748 5.747 -14.484 1.00 89.75 81 GLU A N 1
ATOM 620 C CA . GLU A 1 81 ? 2.867 5.522 -15.630 1.00 89.75 81 GLU A CA 1
ATOM 621 C C . GLU A 1 81 ? 3.293 6.396 -16.818 1.00 89.75 81 GLU A C 1
ATOM 623 O O . GLU A 1 81 ? 3.581 5.864 -17.880 1.00 89.75 81 GLU A O 1
ATOM 628 N N . PHE A 1 82 ? 3.435 7.713 -16.631 1.00 88.06 82 PHE A N 1
ATOM 629 C CA . PHE A 1 82 ? 3.667 8.636 -17.755 1.00 88.06 82 PHE A CA 1
ATOM 630 C C . PHE A 1 82 ? 5.138 8.826 -18.131 1.00 88.06 82 PHE A C 1
ATOM 632 O O . PHE A 1 82 ? 5.456 9.004 -19.305 1.00 88.06 82 PHE A O 1
ATOM 639 N N . GLU A 1 83 ? 6.049 8.799 -17.158 1.00 91.25 83 GLU A N 1
ATOM 640 C CA . GLU A 1 83 ? 7.454 9.144 -17.407 1.00 91.25 83 GLU A CA 1
ATOM 641 C C . GLU A 1 83 ? 8.337 7.902 -17.520 1.00 91.25 83 GLU A C 1
ATOM 643 O O . GLU A 1 83 ? 9.276 7.866 -18.324 1.00 91.25 83 GLU A O 1
ATOM 648 N N . LEU A 1 84 ? 8.019 6.853 -16.757 1.00 90.50 84 LEU A N 1
ATOM 649 C CA . LEU A 1 84 ? 8.859 5.661 -16.635 1.00 90.50 84 LEU A CA 1
ATOM 650 C C . LEU A 1 84 ? 8.363 4.464 -17.461 1.00 90.50 84 LEU A C 1
ATOM 652 O O . LEU A 1 84 ? 9.097 3.493 -17.575 1.00 90.50 84 LEU A O 1
ATOM 656 N N . GLY A 1 85 ? 7.194 4.542 -18.106 1.00 87.31 85 GLY A N 1
ATOM 657 C CA . GLY A 1 85 ? 6.711 3.511 -19.035 1.00 87.31 85 GLY A CA 1
ATOM 658 C C . GLY A 1 85 ? 6.129 2.272 -18.349 1.00 87.31 85 GLY A C 1
ATOM 659 O O . GLY A 1 85 ? 6.282 1.153 -18.836 1.00 87.31 85 GLY A O 1
ATOM 660 N N . TRP A 1 86 ? 5.463 2.454 -17.207 1.00 87.88 86 TRP A N 1
ATOM 661 C CA . TRP A 1 86 ? 4.687 1.387 -16.559 1.00 87.88 86 TRP A CA 1
ATOM 662 C C . TRP A 1 86 ? 3.293 1.178 -17.166 1.00 87.88 86 TRP A C 1
ATOM 664 O O . TRP A 1 86 ? 2.533 0.338 -16.693 1.00 87.88 86 TRP A O 1
ATOM 674 N N . ASP A 1 87 ? 2.948 1.924 -18.211 1.00 89.62 87 ASP A N 1
ATOM 675 C CA . ASP A 1 87 ? 1.715 1.787 -18.987 1.00 89.62 87 ASP A CA 1
ATOM 676 C C . ASP A 1 87 ? 1.898 1.021 -20.308 1.00 89.62 87 ASP A C 1
ATOM 678 O O . ASP A 1 87 ? 0.901 0.751 -20.983 1.00 89.62 87 ASP A O 1
ATOM 682 N N . VAL A 1 88 ? 3.139 0.659 -20.655 1.00 90.56 88 VAL A N 1
ATOM 683 C CA . VAL A 1 88 ? 3.517 -0.077 -21.872 1.00 90.56 88 VAL A CA 1
ATOM 684 C C . VAL A 1 88 ? 4.045 -1.473 -21.551 1.00 90.56 88 VAL A C 1
ATOM 686 O O . VAL A 1 88 ? 4.399 -1.798 -20.412 1.00 90.56 88 VAL A O 1
ATOM 68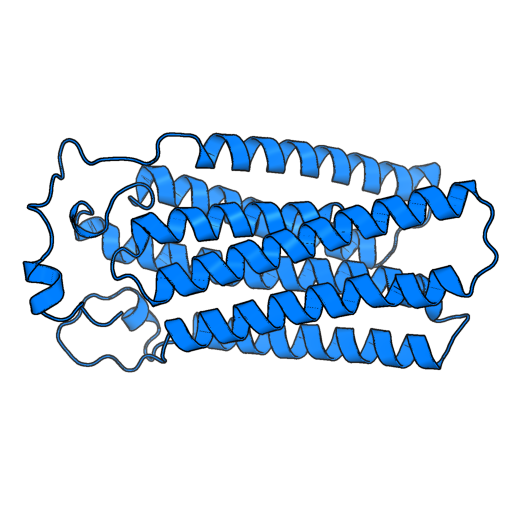9 N N . HIS A 1 89 ? 4.110 -2.321 -22.571 1.00 90.62 89 HIS A N 1
ATOM 690 C CA . HIS A 1 89 ? 4.722 -3.638 -22.459 1.00 90.62 89 HIS A CA 1
ATOM 691 C C . HIS A 1 89 ? 6.236 -3.562 -22.235 1.00 90.62 89 HIS A C 1
AT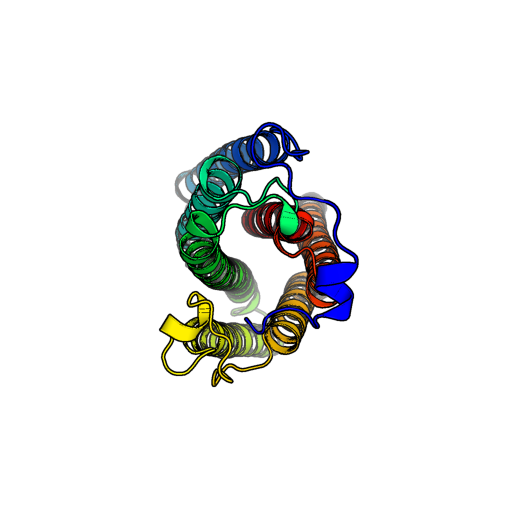OM 693 O O . HIS A 1 89 ? 6.908 -2.647 -22.714 1.00 90.62 89 HIS A O 1
ATOM 699 N N . VAL A 1 90 ? 6.794 -4.562 -21.547 1.00 88.50 90 VAL A N 1
ATOM 700 C CA . VAL A 1 90 ? 8.219 -4.574 -21.170 1.00 88.50 90 VAL A CA 1
ATOM 701 C C . VAL A 1 90 ? 9.168 -4.526 -22.374 1.00 88.50 90 VAL A C 1
ATOM 703 O O . VAL A 1 90 ? 10.258 -3.969 -22.270 1.00 88.50 90 VAL A O 1
ATOM 706 N N . TRP A 1 91 ? 8.766 -5.088 -23.518 1.00 88.62 91 TRP A N 1
ATOM 707 C CA . TRP A 1 91 ? 9.561 -5.070 -24.750 1.00 88.62 91 TRP A CA 1
ATOM 708 C C . TRP A 1 91 ? 9.528 -3.714 -25.461 1.00 88.62 91 TRP A C 1
ATOM 710 O O . TRP A 1 91 ? 10.451 -3.425 -26.210 1.00 88.62 91 TRP A O 1
ATOM 720 N N . ASP A 1 92 ? 8.527 -2.872 -25.199 1.00 89.00 92 ASP A N 1
ATOM 721 C CA . ASP A 1 92 ? 8.421 -1.519 -25.756 1.00 89.00 92 ASP A CA 1
ATOM 722 C C . ASP A 1 92 ? 9.101 -0.462 -24.860 1.00 89.00 92 ASP A C 1
ATOM 724 O O . ASP A 1 92 ? 9.148 0.721 -25.197 1.00 89.00 92 ASP A O 1
ATOM 728 N N . LEU A 1 93 ? 9.652 -0.870 -23.708 1.00 88.44 93 LEU A N 1
ATOM 729 C CA . LEU A 1 93 ? 10.304 0.024 -22.757 1.00 88.44 93 LEU A CA 1
ATOM 730 C C . LEU A 1 93 ? 11.771 0.294 -23.149 1.00 88.44 93 LEU A C 1
ATOM 732 O O . LEU A 1 93 ? 12.581 -0.637 -23.178 1.00 88.44 93 LEU A O 1
ATOM 736 N N . PRO A 1 94 ? 12.185 1.561 -23.351 1.00 87.81 94 PRO A N 1
ATOM 737 C CA . PRO A 1 94 ? 13.588 1.887 -23.587 1.00 87.81 94 PRO A CA 1
ATOM 738 C C . PRO A 1 94 ? 14.483 1.491 -22.404 1.00 87.81 94 PRO A C 1
ATOM 740 O O . PRO A 1 94 ? 14.183 1.804 -21.249 1.00 87.81 94 PRO A O 1
ATOM 743 N N . PHE A 1 95 ? 15.650 0.901 -22.682 1.00 86.44 95 PHE A N 1
ATOM 744 C CA . PHE A 1 95 ? 16.607 0.478 -21.646 1.00 86.44 95 PHE A CA 1
ATOM 745 C C . PHE A 1 95 ? 17.054 1.611 -20.708 1.00 86.44 95 PHE A C 1
ATOM 747 O O . PHE A 1 95 ? 17.348 1.366 -19.539 1.00 86.44 95 PHE A O 1
ATOM 754 N N . THR A 1 96 ? 17.063 2.859 -21.184 1.00 87.81 96 THR A N 1
ATOM 755 C CA . THR A 1 96 ? 17.381 4.046 -20.373 1.00 87.81 96 THR A CA 1
ATOM 756 C C . THR A 1 96 ? 16.386 4.265 -19.231 1.00 87.81 96 THR A C 1
ATOM 758 O O . THR A 1 96 ? 16.765 4.791 -18.184 1.00 87.81 96 THR A O 1
ATOM 761 N N . LYS A 1 97 ? 15.134 3.820 -19.393 1.00 88.69 97 LYS A N 1
ATOM 762 C CA . LYS A 1 97 ? 14.075 3.936 -18.384 1.00 88.69 97 LYS A CA 1
ATOM 763 C C . LYS A 1 97 ? 14.040 2.761 -17.408 1.00 88.69 97 LYS A C 1
ATOM 765 O O . LYS A 1 97 ? 13.423 2.884 -16.355 1.00 88.69 97 LYS A O 1
ATOM 770 N N . TYR A 1 98 ? 14.724 1.651 -17.687 1.00 88.06 98 TYR A N 1
ATOM 771 C CA . TYR A 1 98 ? 14.663 0.443 -16.852 1.00 88.06 98 TYR A CA 1
ATOM 772 C C . TYR A 1 98 ? 15.133 0.677 -15.406 1.00 88.06 98 TYR A C 1
ATOM 774 O O . TYR A 1 98 ? 14.439 0.322 -14.450 1.00 88.06 98 TYR A O 1
ATOM 782 N N . SER A 1 99 ? 16.307 1.292 -15.239 1.00 90.62 99 SER A N 1
ATOM 783 C CA . SER A 1 99 ? 16.888 1.570 -13.920 1.00 90.62 99 SER A CA 1
ATOM 784 C C . SER A 1 99 ? 15.998 2.495 -13.070 1.00 90.62 99 SER A C 1
ATOM 786 O O . SER A 1 99 ? 15.594 2.071 -11.981 1.00 90.62 99 SER A O 1
ATOM 788 N N . PRO A 1 100 ? 15.587 3.694 -13.546 1.00 92.62 100 PRO A N 1
ATOM 789 C CA . PRO A 1 100 ? 14.701 4.559 -12.764 1.00 92.62 100 PRO A CA 1
ATOM 790 C C . PRO A 1 100 ? 13.318 3.930 -12.523 1.00 92.62 100 PRO A C 1
ATOM 792 O O . PRO A 1 100 ? 12.768 4.078 -11.433 1.00 92.62 100 PRO A O 1
ATOM 795 N N . SER A 1 101 ? 12.785 3.155 -13.476 1.00 90.81 101 SER A N 1
ATOM 796 C CA . SER A 1 101 ? 11.538 2.386 -13.296 1.00 90.81 101 SER A CA 1
ATOM 797 C C . SER A 1 101 ? 11.629 1.390 -12.151 1.00 90.81 101 SER A C 1
ATOM 799 O O . SER A 1 101 ? 10.723 1.301 -11.323 1.00 90.81 101 SER A O 1
ATOM 801 N N . SER A 1 102 ? 12.738 0.655 -12.087 1.00 90.50 102 SER A N 1
ATOM 802 C CA . SER A 1 102 ? 12.977 -0.330 -11.036 1.00 90.50 102 SER A CA 1
ATOM 803 C C . SER A 1 102 ? 13.109 0.364 -9.682 1.00 90.50 102 SER A C 1
ATOM 805 O O . SER A 1 102 ? 12.421 -0.009 -8.737 1.00 90.50 102 SER A O 1
ATOM 807 N N . GLN A 1 103 ? 13.905 1.434 -9.587 1.00 92.88 103 GLN A N 1
ATOM 808 C CA . GLN A 1 103 ? 14.024 2.231 -8.358 1.00 92.88 103 GLN A CA 1
ATOM 809 C C . GLN A 1 103 ? 12.661 2.736 -7.866 1.00 92.88 103 GLN A C 1
ATOM 811 O O . GLN A 1 103 ? 12.353 2.628 -6.679 1.00 92.88 103 GLN A O 1
ATOM 816 N N . MET A 1 104 ? 11.813 3.216 -8.775 1.00 94.00 104 MET A N 1
ATOM 817 C CA . MET A 1 104 ? 10.474 3.682 -8.428 1.00 94.00 104 MET A CA 1
ATOM 818 C C . MET A 1 104 ? 9.550 2.544 -7.965 1.00 94.00 104 MET A C 1
ATOM 820 O O . MET A 1 104 ? 8.785 2.711 -7.014 1.00 94.00 104 MET A O 1
ATOM 824 N N . SER A 1 105 ? 9.666 1.350 -8.553 1.00 92.25 105 SER A N 1
ATOM 825 C CA . SER A 1 105 ? 8.965 0.157 -8.058 1.00 92.25 105 SER A CA 1
ATOM 826 C C . SER A 1 105 ? 9.367 -0.198 -6.627 1.00 92.25 105 SER A C 1
ATOM 828 O O . SER A 1 105 ? 8.512 -0.549 -5.821 1.00 92.25 105 SER A O 1
ATOM 830 N N . LEU A 1 106 ? 10.654 -0.084 -6.284 1.00 93.44 106 LEU A N 1
ATOM 831 C CA . LEU A 1 106 ? 11.111 -0.329 -4.914 1.00 93.44 106 LEU A CA 1
ATOM 832 C C . LEU A 1 106 ? 10.485 0.672 -3.936 1.00 93.44 106 LEU A C 1
ATOM 834 O O . LEU A 1 106 ? 9.969 0.283 -2.890 1.00 93.44 106 LEU A O 1
ATOM 838 N N . VAL A 1 107 ? 10.497 1.957 -4.301 1.00 95.62 107 VAL A N 1
ATOM 839 C CA . VAL A 1 107 ? 9.905 3.031 -3.493 1.00 95.62 107 VAL A CA 1
ATOM 840 C C . VAL A 1 107 ? 8.409 2.797 -3.283 1.00 95.62 107 VAL A C 1
ATOM 842 O O . VAL A 1 107 ? 7.931 2.896 -2.155 1.00 95.62 107 VAL A O 1
ATOM 845 N N . THR A 1 108 ? 7.666 2.435 -4.331 1.00 94.56 108 THR A N 1
ATOM 846 C CA . THR A 1 108 ? 6.219 2.176 -4.220 1.00 94.56 108 THR A CA 1
ATOM 847 C C . THR A 1 108 ? 5.900 0.967 -3.339 1.00 94.56 108 THR A C 1
ATOM 849 O O . THR A 1 108 ? 4.960 1.052 -2.549 1.00 94.56 108 THR A O 1
ATOM 852 N N . PHE A 1 109 ? 6.692 -0.113 -3.377 1.00 94.19 109 PHE A N 1
ATOM 853 C CA . PHE A 1 109 ? 6.517 -1.241 -2.449 1.00 94.19 109 PHE A CA 1
ATOM 854 C C . PHE A 1 109 ? 6.737 -0.838 -0.988 1.00 94.19 109 PHE A C 1
ATOM 856 O O . PHE A 1 109 ? 5.927 -1.186 -0.130 1.00 94.19 109 PHE A O 1
ATOM 863 N N . VAL A 1 110 ? 7.784 -0.059 -0.706 1.00 96.12 110 VAL A N 1
ATOM 864 C CA . VAL A 1 110 ? 8.061 0.427 0.655 1.00 96.12 110 VAL A CA 1
ATOM 865 C C . VAL A 1 110 ? 6.953 1.365 1.142 1.00 96.12 110 VAL A C 1
ATOM 867 O O . VAL A 1 110 ? 6.485 1.233 2.271 1.00 96.12 110 VAL A O 1
ATOM 870 N N . LEU A 1 111 ? 6.481 2.285 0.295 1.00 97.12 111 LEU A N 1
ATOM 871 C CA . LEU A 1 111 ? 5.377 3.189 0.637 1.00 97.12 111 LEU A CA 1
ATOM 872 C C . LEU A 1 111 ? 4.068 2.436 0.899 1.00 97.12 111 LEU A C 1
ATOM 874 O O . LEU A 1 111 ? 3.337 2.796 1.824 1.00 97.12 111 LEU A O 1
ATOM 878 N N . PHE A 1 112 ? 3.785 1.391 0.114 1.00 96.44 112 PHE A N 1
ATOM 879 C CA . PHE A 1 112 ? 2.627 0.528 0.331 1.00 96.44 112 PHE A CA 1
ATOM 880 C C . PHE A 1 112 ? 2.704 -0.157 1.692 1.00 96.44 112 PHE A C 1
ATOM 882 O O . PHE A 1 112 ? 1.739 -0.109 2.451 1.00 96.44 112 PHE A O 1
ATOM 889 N N . ASP A 1 113 ? 3.853 -0.747 2.017 1.00 95.50 113 ASP A N 1
ATOM 890 C CA . ASP A 1 113 ? 4.053 -1.458 3.275 1.00 95.50 113 ASP A CA 1
ATOM 891 C C . ASP A 1 113 ? 3.923 -0.509 4.477 1.00 95.50 113 ASP A C 1
ATOM 893 O O . ASP A 1 113 ? 3.152 -0.777 5.398 1.00 95.50 113 ASP A O 1
ATOM 897 N N . ILE A 1 114 ? 4.564 0.667 4.435 1.00 97.06 114 ILE A N 1
ATOM 898 C CA . ILE A 1 114 ? 4.410 1.698 5.477 1.00 97.06 114 ILE A CA 1
ATOM 899 C C . ILE A 1 114 ? 2.933 2.071 5.650 1.00 97.06 114 ILE A C 1
ATOM 901 O O . ILE A 1 114 ? 2.422 2.071 6.771 1.00 97.06 114 ILE A O 1
ATOM 905 N N . SER A 1 115 ? 2.243 2.389 4.552 1.00 96.94 115 SER A N 1
ATOM 906 C CA . SER A 1 115 ? 0.848 2.816 4.615 1.00 96.94 115 SER A CA 1
ATOM 907 C C . SER A 1 115 ? -0.067 1.717 5.157 1.00 96.94 115 SER A C 1
ATOM 909 O O . SER A 1 115 ? -0.799 1.948 6.120 1.00 96.94 115 SER A O 1
ATOM 911 N N . SER A 1 116 ? 0.021 0.508 4.600 1.00 96.25 116 SER A N 1
ATOM 912 C CA . SER A 1 116 ? -0.804 -0.635 4.995 1.00 96.25 116 SER A CA 1
ATOM 913 C C . SER A 1 116 ? -0.645 -0.956 6.484 1.00 96.25 116 SER A C 1
ATOM 915 O O . SER A 1 116 ? -1.636 -1.099 7.205 1.00 96.25 116 SER A O 1
ATOM 917 N N . ASN A 1 117 ? 0.593 -0.983 6.993 1.00 96.75 117 ASN A N 1
ATOM 918 C CA . ASN A 1 117 ? 0.839 -1.216 8.416 1.00 96.75 117 ASN A CA 1
ATOM 919 C C . ASN A 1 117 ? 0.255 -0.097 9.291 1.00 96.75 117 ASN A C 1
ATOM 921 O O . ASN A 1 117 ? -0.379 -0.389 10.305 1.00 96.75 117 ASN A O 1
ATOM 925 N N . LEU A 1 118 ? 0.405 1.175 8.908 1.00 97.06 118 LEU A N 1
ATOM 926 C CA . LEU A 1 118 ? -0.160 2.294 9.673 1.00 97.06 118 LEU A CA 1
ATOM 927 C C . LEU A 1 118 ? -1.695 2.283 9.693 1.00 97.06 118 LEU A C 1
ATOM 929 O O . LEU A 1 118 ? -2.283 2.544 10.745 1.00 97.06 118 LEU A O 1
ATOM 933 N N . VAL A 1 119 ? -2.346 1.934 8.577 1.00 96.19 119 VAL A N 1
ATOM 934 C CA . VAL A 1 119 ? -3.807 1.750 8.516 1.00 96.19 119 VAL A CA 1
ATOM 935 C C . VAL A 1 119 ? -4.243 0.658 9.493 1.00 96.19 119 VAL A C 1
ATOM 937 O O . VAL A 1 119 ? -5.124 0.888 10.322 1.00 96.19 119 VAL A O 1
ATOM 940 N N . LYS A 1 120 ? -3.582 -0.505 9.478 1.00 95.38 120 LYS A N 1
ATOM 941 C CA . LYS A 1 120 ? -3.891 -1.608 10.403 1.00 95.38 120 LYS A CA 1
ATOM 942 C C . LYS A 1 120 ? -3.689 -1.218 11.861 1.00 95.38 120 LYS A C 1
ATOM 944 O O . LYS A 1 120 ? -4.528 -1.542 12.701 1.00 95.38 120 LYS A O 1
ATOM 949 N N . LEU A 1 121 ? -2.605 -0.507 12.169 1.00 96.56 121 LEU A N 1
ATOM 950 C CA . LEU A 1 121 ? -2.326 -0.027 13.522 1.00 96.56 121 LEU A CA 1
ATOM 951 C C . LEU A 1 121 ? -3.353 1.005 13.989 1.00 96.56 121 LEU A C 1
ATOM 953 O O . LEU A 1 121 ? -3.753 0.956 15.148 1.00 96.56 121 LEU A O 1
ATOM 957 N N . SER A 1 122 ? -3.825 1.885 13.103 1.00 95.19 122 SER A N 1
ATOM 958 C CA . SER A 1 122 ? -4.938 2.793 13.393 1.00 95.19 122 SER A CA 1
ATOM 959 C C . SER A 1 122 ? -6.204 2.017 13.773 1.00 95.19 122 SER A C 1
ATOM 961 O O . SER A 1 122 ? -6.782 2.249 14.840 1.00 95.19 122 SER A O 1
ATOM 963 N N . THR A 1 123 ? -6.600 1.035 12.958 1.00 92.69 123 THR A N 1
ATOM 964 C CA . THR A 1 123 ? -7.789 0.212 13.224 1.00 92.69 123 THR A CA 1
ATOM 965 C C . THR A 1 123 ? -7.643 -0.580 14.523 1.00 92.69 123 THR A C 1
ATOM 967 O O . THR A 1 123 ? -8.561 -0.607 15.343 1.00 92.69 123 THR A O 1
ATOM 970 N N . LEU A 1 124 ? -6.474 -1.169 14.776 1.00 93.88 124 LEU A N 1
ATOM 971 C CA . LEU A 1 124 ? -6.186 -1.881 16.023 1.00 93.88 124 LEU A CA 1
A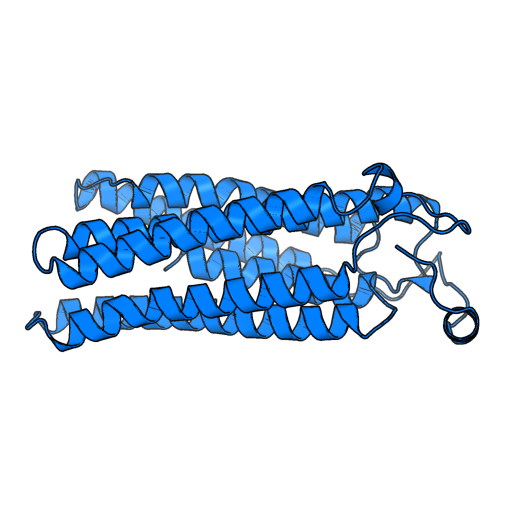TOM 972 C C . LEU A 1 124 ? -6.164 -0.949 17.241 1.00 93.88 124 LEU A C 1
ATOM 974 O O . LEU A 1 124 ? -6.657 -1.341 18.296 1.00 93.88 124 LEU A O 1
ATOM 978 N N . ALA A 1 125 ? -5.663 0.282 17.113 1.00 93.50 125 ALA A N 1
ATOM 979 C CA . ALA A 1 125 ? -5.712 1.282 18.180 1.00 93.50 125 ALA A CA 1
ATOM 980 C C . ALA A 1 125 ? -7.159 1.678 18.511 1.00 93.50 125 ALA A C 1
ATOM 982 O O . ALA A 1 125 ? -7.519 1.780 19.689 1.00 93.50 125 ALA A O 1
ATOM 983 N N . MET A 1 126 ? -8.013 1.822 17.491 1.00 89.19 126 MET A N 1
ATOM 984 C CA . MET A 1 126 ? -9.447 2.053 17.676 1.00 89.19 126 MET A CA 1
ATOM 985 C C . MET A 1 126 ? -10.111 0.866 18.393 1.00 89.19 126 MET A C 1
ATOM 987 O O . MET A 1 126 ? -10.858 1.066 19.354 1.00 89.19 126 MET A O 1
ATOM 991 N N . LEU A 1 127 ? -9.810 -0.368 17.972 1.00 88.31 127 LEU A N 1
ATOM 992 C CA . LEU A 1 127 ? -10.326 -1.583 18.612 1.00 88.31 127 LEU A CA 1
ATOM 993 C C . LEU A 1 127 ? -9.849 -1.707 20.062 1.00 88.31 127 LEU A C 1
ATOM 995 O O . LEU A 1 127 ? -10.657 -1.987 20.943 1.00 88.31 127 LEU A O 1
ATOM 999 N N . TYR A 1 128 ? -8.571 -1.442 20.332 1.00 90.62 128 TYR A N 1
ATOM 1000 C CA . TYR A 1 128 ? -8.005 -1.450 21.680 1.00 90.62 128 TYR A CA 1
ATOM 1001 C C . TYR A 1 128 ? -8.737 -0.460 22.587 1.00 90.62 128 TYR A C 1
ATOM 1003 O O . TYR A 1 128 ? -9.191 -0.816 23.676 1.00 90.62 128 TYR A O 1
ATOM 1011 N N . ARG A 1 129 ? -8.938 0.772 22.108 1.00 86.81 129 ARG A N 1
ATOM 1012 C CA . ARG A 1 129 ? -9.679 1.803 22.837 1.00 86.81 129 ARG A CA 1
ATOM 1013 C C . ARG A 1 129 ? -11.100 1.359 23.191 1.00 86.81 129 ARG A C 1
ATOM 1015 O O . ARG A 1 129 ? -11.591 1.731 24.252 1.00 86.81 129 ARG A O 1
ATOM 1022 N N . LEU A 1 130 ? -11.730 0.548 22.346 1.00 83.12 130 LEU A N 1
ATOM 1023 C CA . LEU A 1 130 ? -13.070 0.020 22.578 1.00 83.12 130 LEU A CA 1
ATOM 1024 C C . LEU A 1 130 ? -13.101 -1.137 23.597 1.00 83.12 130 LEU A C 1
ATOM 1026 O O . LEU A 1 130 ? -14.036 -1.206 24.389 1.00 83.12 130 LEU A O 1
ATOM 1030 N N . VAL A 1 131 ? -12.099 -2.027 23.601 1.00 84.62 131 VAL A N 1
ATOM 1031 C CA . VAL A 1 131 ? -12.132 -3.272 24.403 1.00 84.62 131 VAL A CA 1
ATOM 1032 C C . VAL A 1 131 ? -11.357 -3.230 25.715 1.00 84.62 131 VAL A C 1
ATOM 1034 O O . VAL A 1 131 ? -11.690 -4.002 26.614 1.00 84.62 131 VAL A O 1
ATOM 1037 N N . HIS A 1 132 ? -10.355 -2.351 25.850 1.00 83.62 132 HIS A N 1
ATOM 1038 C CA . HIS A 1 132 ? -9.397 -2.389 26.969 1.00 83.62 132 HIS A CA 1
ATOM 1039 C C . HIS A 1 132 ? -10.036 -2.280 28.359 1.00 83.62 132 HIS A C 1
ATOM 1041 O O . HIS A 1 132 ? -9.479 -2.781 29.331 1.00 83.62 132 HIS A O 1
ATOM 1047 N N . THR A 1 133 ? -11.208 -1.652 28.464 1.00 80.00 133 THR A N 1
ATOM 1048 C CA . THR A 1 133 ? -11.955 -1.512 29.722 1.00 80.00 133 THR A CA 1
ATOM 1049 C C . THR A 1 133 ? -12.946 -2.641 29.986 1.00 80.00 133 THR A C 1
ATOM 1051 O O . THR A 1 133 ? -13.404 -2.776 31.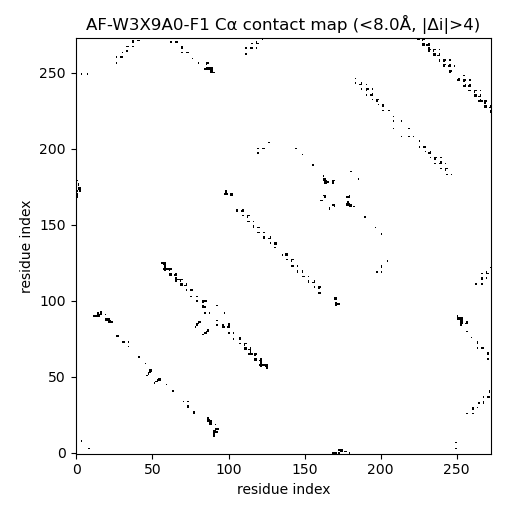116 1.00 80.00 133 THR A O 1
ATOM 1054 N N . THR A 1 134 ? -13.313 -3.419 28.965 1.00 75.62 134 THR A N 1
ATOM 1055 C CA . THR A 1 134 ? -14.480 -4.318 29.018 1.00 75.62 134 THR A CA 1
ATOM 1056 C C . THR A 1 134 ? -14.076 -5.791 28.989 1.00 75.62 134 THR A C 1
ATOM 1058 O O . THR A 1 134 ? -14.629 -6.585 29.739 1.00 75.62 134 THR A O 1
ATOM 1061 N N . GLU A 1 135 ? -13.091 -6.169 28.166 1.00 80.38 135 GLU A N 1
ATOM 1062 C CA . GLU A 1 135 ? -12.760 -7.576 27.899 1.00 80.38 135 GLU A CA 1
ATOM 1063 C C . GLU A 1 135 ? -11.241 -7.803 27.849 1.00 80.38 135 GLU A C 1
ATOM 1065 O O . GLU A 1 135 ? -10.573 -7.544 26.840 1.00 80.38 135 GLU A O 1
ATOM 1070 N N . SER A 1 136 ? -10.670 -8.343 28.931 1.00 84.62 136 SER A N 1
ATOM 1071 C CA . SER A 1 136 ? -9.218 -8.572 29.044 1.00 84.62 136 SER A CA 1
ATOM 1072 C C . SER A 1 136 ? -8.688 -9.546 27.986 1.00 84.62 136 SER A C 1
ATOM 1074 O O . SER A 1 136 ? -7.615 -9.329 27.425 1.00 84.62 136 SER A O 1
ATOM 1076 N N . ARG A 1 137 ? -9.465 -10.581 27.633 1.00 87.56 137 ARG A N 1
ATOM 1077 C CA . ARG A 1 137 ? -9.095 -11.556 26.591 1.00 87.56 137 ARG A CA 1
ATOM 1078 C C . ARG A 1 137 ? -9.000 -10.913 25.208 1.00 87.56 137 ARG A C 1
ATOM 1080 O O . ARG A 1 137 ? -8.019 -11.135 24.505 1.00 87.56 137 ARG A O 1
ATOM 1087 N N . LEU A 1 138 ? -9.988 -10.101 24.825 1.00 85.62 138 LEU A N 1
ATOM 1088 C CA . LEU A 1 138 ? -9.968 -9.388 23.541 1.00 85.62 138 LEU A CA 1
ATOM 1089 C C . LEU A 1 138 ? -8.827 -8.374 23.488 1.00 85.62 138 LEU A C 1
ATOM 1091 O O . LEU A 1 138 ? -8.178 -8.243 22.456 1.00 85.62 138 LEU A O 1
ATOM 1095 N N . THR A 1 139 ? -8.536 -7.722 24.611 1.00 89.69 139 THR A N 1
ATOM 1096 C CA . THR A 1 139 ? -7.406 -6.795 24.731 1.00 89.69 139 THR A CA 1
ATOM 1097 C C . THR A 1 139 ? -6.079 -7.489 24.423 1.00 89.69 139 THR A C 1
ATOM 1099 O O . THR A 1 139 ? -5.310 -6.995 23.599 1.00 89.69 139 THR A O 1
ATOM 1102 N N . VAL A 1 140 ? -5.836 -8.673 25.000 1.00 92.88 140 VAL A N 1
ATOM 1103 C CA . VAL A 1 140 ? -4.633 -9.475 24.709 1.00 92.88 140 VAL A CA 1
ATOM 1104 C C . VAL A 1 140 ? -4.567 -9.864 23.232 1.00 92.88 140 VAL A C 1
ATOM 1106 O O . VAL A 1 140 ? -3.497 -9.773 22.634 1.00 92.88 140 VAL A O 1
ATOM 1109 N N . ILE A 1 141 ? -5.691 -10.250 22.619 1.00 92.50 141 ILE A N 1
ATOM 1110 C CA . ILE A 1 141 ? -5.747 -10.610 21.192 1.00 92.50 141 ILE A CA 1
ATOM 1111 C C . ILE A 1 141 ? -5.413 -9.402 20.305 1.00 92.50 141 ILE A C 1
ATOM 1113 O O . ILE A 1 141 ? -4.571 -9.518 19.416 1.00 92.50 141 ILE A O 1
ATOM 1117 N N . VAL A 1 142 ? -6.026 -8.241 20.558 1.00 92.62 142 VAL A N 1
ATOM 1118 C CA . VAL A 1 142 ? -5.780 -7.003 19.798 1.00 92.62 142 VAL A CA 1
ATOM 1119 C C . VAL A 1 142 ? -4.315 -6.583 19.901 1.00 92.62 142 VAL A C 1
ATOM 1121 O O . VAL A 1 142 ? -3.689 -6.304 18.881 1.00 92.62 142 VAL A O 1
ATOM 1124 N N . VAL A 1 143 ? -3.743 -6.596 21.109 1.00 94.69 143 VAL A N 1
ATOM 1125 C CA . VAL A 1 143 ? -2.326 -6.259 21.320 1.00 94.69 143 VAL A CA 1
ATOM 1126 C C . VAL A 1 143 ? -1.415 -7.273 20.626 1.00 94.69 143 VAL A C 1
ATOM 1128 O O . VAL A 1 143 ? -0.444 -6.878 19.990 1.00 94.69 143 VAL A O 1
ATOM 1131 N N . SER A 1 144 ? -1.747 -8.565 20.677 1.00 95.31 144 SER A N 1
ATOM 1132 C CA . SER A 1 144 ? -0.966 -9.621 20.017 1.00 95.31 144 SER A CA 1
ATOM 1133 C C . SER A 1 144 ? -0.951 -9.452 18.494 1.00 95.31 144 SER A C 1
ATOM 1135 O O . SER A 1 144 ? 0.102 -9.587 17.874 1.00 95.31 144 SER A O 1
ATOM 1137 N N . ILE A 1 145 ? -2.090 -9.099 17.887 1.00 95.50 145 ILE A N 1
ATOM 1138 C CA . ILE A 1 145 ? -2.176 -8.806 16.448 1.00 95.50 145 ILE A CA 1
ATOM 1139 C C . ILE A 1 145 ? -1.423 -7.514 16.115 1.00 95.50 145 ILE A C 1
ATOM 1141 O O . ILE A 1 145 ? -0.717 -7.478 15.114 1.00 95.50 145 ILE A O 1
ATOM 1145 N N . ALA A 1 146 ? -1.498 -6.479 16.957 1.00 96.06 146 ALA A N 1
ATOM 1146 C CA . ALA A 1 146 ? -0.730 -5.249 16.758 1.00 96.06 146 ALA A CA 1
ATOM 1147 C C . ALA A 1 146 ? 0.782 -5.504 16.784 1.00 96.06 146 ALA A C 1
ATOM 1149 O O . ALA A 1 146 ? 1.491 -5.050 15.889 1.00 96.06 146 ALA A O 1
ATOM 1150 N N . VAL A 1 147 ? 1.271 -6.283 17.754 1.00 97.12 147 VAL A N 1
ATOM 1151 C CA . VAL A 1 147 ? 2.682 -6.694 17.815 1.00 97.12 147 VAL A CA 1
ATOM 1152 C C . VAL A 1 147 ? 3.062 -7.493 16.572 1.00 97.12 147 VAL A C 1
ATOM 1154 O O . VAL A 1 147 ? 4.097 -7.211 15.970 1.00 97.12 147 VAL A O 1
ATOM 1157 N N . PHE A 1 148 ? 2.218 -8.440 16.149 1.00 97.31 148 PHE A N 1
ATOM 1158 C CA . PHE A 1 148 ? 2.453 -9.203 14.925 1.00 97.31 148 PHE A CA 1
ATOM 1159 C C . PHE A 1 148 ? 2.576 -8.288 13.703 1.00 97.31 148 PHE A C 1
ATOM 1161 O O . PHE A 1 148 ? 3.569 -8.395 12.995 1.00 97.31 148 PHE A O 1
ATOM 1168 N N . VAL A 1 149 ? 1.636 -7.355 13.505 1.00 96.69 149 VAL A N 1
ATOM 1169 C CA . VAL A 1 149 ? 1.641 -6.394 12.389 1.00 96.69 149 VAL A CA 1
ATOM 1170 C C . VAL A 1 149 ? 2.922 -5.560 12.384 1.00 96.69 149 VAL A C 1
ATOM 1172 O O . VAL A 1 149 ? 3.580 -5.485 11.351 1.00 96.69 149 VAL A O 1
ATOM 1175 N N . VAL A 1 150 ? 3.333 -4.997 13.528 1.00 96.88 150 VAL A N 1
ATOM 1176 C CA . VAL A 1 150 ? 4.579 -4.211 13.615 1.00 96.88 150 VAL A CA 1
ATOM 1177 C C . VAL A 1 150 ? 5.792 -5.059 13.241 1.00 96.88 150 VAL A C 1
ATOM 1179 O O . VAL A 1 150 ? 6.610 -4.637 12.425 1.00 96.88 150 VAL A O 1
ATOM 1182 N N . VAL A 1 151 ? 5.918 -6.254 13.821 1.00 96.88 151 VAL A N 1
ATOM 1183 C CA . VAL A 1 151 ? 7.077 -7.125 13.588 1.00 96.88 151 VAL A CA 1
ATOM 1184 C C . VAL A 1 151 ? 7.114 -7.605 12.139 1.00 96.88 151 VAL A C 1
ATOM 1186 O O . VAL A 1 151 ? 8.163 -7.519 11.502 1.00 96.88 151 VAL A O 1
ATOM 1189 N N . SER A 1 152 ? 5.984 -8.072 11.600 1.00 95.44 152 SER A N 1
ATOM 1190 C CA . SER A 1 152 ? 5.904 -8.539 10.216 1.00 95.44 152 SER A CA 1
ATOM 1191 C C . SER A 1 152 ? 6.127 -7.405 9.221 1.00 95.44 152 SER A C 1
ATOM 1193 O O . SER A 1 152 ? 6.864 -7.594 8.260 1.00 95.44 152 SER A O 1
ATOM 1195 N N . GLY A 1 153 ? 5.549 -6.226 9.468 1.00 94.12 153 GLY A N 1
ATOM 1196 C CA . GLY A 1 153 ? 5.704 -5.056 8.608 1.00 94.12 153 GLY A CA 1
ATOM 1197 C C . GLY A 1 153 ? 7.149 -4.579 8.560 1.00 94.12 153 GLY A C 1
ATOM 1198 O O . GLY A 1 153 ? 7.720 -4.444 7.486 1.00 94.12 153 GLY A O 1
ATOM 1199 N N . LEU A 1 154 ? 7.802 -4.427 9.717 1.00 95.75 154 LEU A N 1
ATOM 1200 C CA . LEU A 1 154 ? 9.223 -4.073 9.748 1.00 95.75 154 LEU A CA 1
ATOM 1201 C C . LEU A 1 154 ? 10.076 -5.122 9.026 1.00 95.75 154 LEU A C 1
ATOM 1203 O O . LEU A 1 154 ? 10.922 -4.759 8.212 1.00 95.75 154 LEU A O 1
ATOM 1207 N N . LEU A 1 155 ? 9.838 -6.412 9.277 1.00 95.75 155 LEU A N 1
ATOM 1208 C CA . LEU A 1 155 ? 10.572 -7.492 8.621 1.00 95.75 155 LEU A CA 1
ATOM 1209 C C . LEU A 1 155 ? 10.429 -7.429 7.092 1.00 95.75 155 LEU A C 1
ATOM 1211 O O . LEU A 1 155 ? 11.439 -7.455 6.389 1.00 95.75 155 LEU A O 1
ATOM 1215 N N . PHE A 1 156 ? 9.205 -7.318 6.570 1.00 94.31 156 PHE A N 1
ATOM 1216 C CA . PHE A 1 156 ? 8.977 -7.246 5.125 1.00 94.31 156 PHE A CA 1
ATOM 1217 C C . PHE A 1 156 ? 9.543 -5.972 4.507 1.00 94.31 156 PHE A C 1
ATOM 1219 O O . PHE A 1 156 ? 10.108 -6.044 3.412 1.00 94.31 156 PHE A O 1
ATOM 1226 N N . MET A 1 157 ? 9.491 -4.844 5.210 1.00 94.44 157 MET A N 1
ATOM 1227 C CA . MET A 1 157 ? 10.121 -3.599 4.780 1.00 94.44 157 MET A CA 1
ATOM 1228 C C . MET A 1 157 ? 11.637 -3.755 4.640 1.00 94.44 157 MET A C 1
ATOM 1230 O O . MET A 1 157 ? 12.199 -3.426 3.593 1.00 94.44 157 MET A O 1
ATOM 1234 N N . PHE A 1 158 ? 12.300 -4.312 5.659 1.00 94.94 158 PHE A N 1
ATOM 1235 C CA . PHE A 1 158 ? 13.741 -4.566 5.630 1.00 94.94 158 PHE A CA 1
ATOM 1236 C C . PHE A 1 158 ? 14.119 -5.528 4.504 1.00 94.94 158 PHE A C 1
ATOM 1238 O O . PHE A 1 158 ? 15.059 -5.251 3.761 1.00 94.94 158 PHE A O 1
ATOM 1245 N N . ILE A 1 159 ? 13.369 -6.619 4.330 1.00 94.44 159 ILE A N 1
ATOM 1246 C CA . ILE A 1 159 ? 13.609 -7.572 3.239 1.00 94.44 159 ILE A CA 1
ATOM 1247 C C . ILE A 1 159 ? 13.428 -6.892 1.877 1.00 94.44 159 ILE A C 1
ATOM 1249 O O . ILE A 1 159 ? 14.245 -7.101 0.990 1.00 94.44 159 ILE A O 1
ATOM 1253 N N . THR A 1 160 ? 12.414 -6.039 1.716 1.00 93.12 160 THR A N 1
ATOM 1254 C CA . THR A 1 160 ? 12.154 -5.316 0.460 1.00 93.12 160 THR A CA 1
ATOM 1255 C C . THR A 1 160 ? 13.305 -4.372 0.106 1.00 93.12 160 THR A C 1
ATOM 1257 O O . THR A 1 160 ? 13.775 -4.374 -1.032 1.00 93.12 160 THR A O 1
ATOM 1260 N N . ILE A 1 161 ? 13.802 -3.600 1.079 1.00 93.69 161 ILE A N 1
ATOM 1261 C CA . ILE A 1 161 ? 14.910 -2.651 0.883 1.00 93.69 161 ILE A CA 1
ATOM 1262 C C . ILE A 1 161 ? 16.227 -3.389 0.610 1.00 93.69 161 ILE A C 1
ATOM 1264 O O . ILE A 1 161 ? 16.971 -3.017 -0.296 1.00 93.69 161 ILE A O 1
ATOM 1268 N N . PHE A 1 162 ? 16.508 -4.448 1.372 1.00 93.75 162 PHE A N 1
ATOM 1269 C CA . PHE A 1 162 ? 17.766 -5.198 1.322 1.00 93.75 162 PHE A CA 1
ATOM 1270 C C . PHE A 1 162 ? 17.650 -6.516 0.547 1.00 93.75 162 PHE A C 1
ATOM 1272 O O . PHE A 1 162 ? 18.394 -7.463 0.800 1.00 93.75 162 PHE A O 1
ATOM 1279 N N . GLN A 1 163 ? 16.739 -6.578 -0.428 1.00 92.31 163 GLN A N 1
ATOM 1280 C CA . GLN A 1 163 ? 16.497 -7.787 -1.221 1.00 92.31 163 GLN A CA 1
ATOM 1281 C C . GLN A 1 163 ? 17.706 -8.215 -2.069 1.00 92.31 163 GLN A C 1
ATOM 1283 O O . GLN A 1 163 ? 17.807 -9.379 -2.454 1.00 92.31 163 GLN A O 1
ATOM 1288 N N . CYS A 1 164 ? 18.627 -7.290 -2.352 1.00 91.88 164 CYS A N 1
ATOM 1289 C CA . CYS A 1 164 ? 19.865 -7.535 -3.085 1.00 91.88 164 CYS A CA 1
ATOM 1290 C C . CYS A 1 164 ? 21.089 -7.025 -2.311 1.00 91.88 164 CYS A C 1
ATOM 1292 O O . CYS A 1 164 ? 21.006 -6.040 -1.575 1.00 91.88 164 CYS A O 1
ATOM 1294 N N . SER A 1 165 ? 22.241 -7.667 -2.522 1.00 90.75 165 SER A N 1
ATOM 1295 C CA . SER A 1 165 ? 23.525 -7.280 -1.928 1.00 90.75 165 SER A CA 1
ATOM 1296 C C . SER A 1 165 ? 24.616 -7.133 -3.004 1.00 90.75 165 SER A C 1
ATOM 1298 O O . SER A 1 165 ? 25.207 -8.152 -3.380 1.00 90.75 165 SER A O 1
ATOM 1300 N N . PRO A 1 166 ? 24.967 -5.899 -3.425 1.00 91.88 166 PRO A N 1
ATOM 1301 C CA . PRO A 1 166 ? 24.468 -4.601 -2.941 1.00 91.88 166 PRO A CA 1
ATOM 1302 C C . PRO A 1 166 ? 23.040 -4.279 -3.410 1.00 91.88 166 PRO A C 1
ATOM 1304 O O . PRO A 1 166 ? 22.571 -4.805 -4.413 1.00 91.88 166 PRO A O 1
ATOM 1307 N N . VAL A 1 167 ? 22.360 -3.353 -2.722 1.00 90.12 167 VAL A N 1
ATOM 1308 C CA . VAL A 1 167 ? 20.984 -2.924 -3.065 1.00 90.12 167 VAL A CA 1
ATOM 1309 C C . VAL A 1 167 ? 20.890 -2.413 -4.511 1.00 90.12 167 VAL A C 1
ATOM 1311 O O . VAL A 1 167 ? 19.874 -2.607 -5.176 1.00 90.12 167 VAL A O 1
ATOM 1314 N N . SER A 1 168 ? 21.981 -1.850 -5.043 1.00 89.44 168 SER A N 1
ATOM 1315 C CA . SER A 1 168 ? 22.076 -1.396 -6.432 1.00 89.44 168 SER A CA 1
ATOM 1316 C C . SER A 1 168 ? 21.873 -2.483 -7.481 1.00 89.44 168 SER A C 1
ATOM 1318 O O . SER A 1 168 ? 21.497 -2.169 -8.612 1.00 89.44 168 SER A O 1
ATOM 1320 N N . ASP A 1 169 ? 22.060 -3.752 -7.124 1.00 89.88 169 ASP A N 1
ATOM 1321 C CA . ASP A 1 169 ? 21.803 -4.872 -8.030 1.00 89.88 169 ASP A CA 1
ATOM 1322 C C . ASP A 1 169 ? 20.316 -5.009 -8.380 1.00 89.88 169 ASP A C 1
ATOM 1324 O O . ASP A 1 169 ? 19.978 -5.576 -9.418 1.00 89.88 169 ASP A O 1
ATOM 1328 N N . TYR A 1 170 ? 19.414 -4.442 -7.574 1.00 89.00 170 TYR A N 1
ATOM 1329 C CA . TYR A 1 170 ? 17.985 -4.484 -7.868 1.00 89.00 170 TYR A CA 1
ATOM 1330 C C . TYR A 1 170 ? 17.643 -3.789 -9.199 1.00 89.00 170 TYR A C 1
ATOM 1332 O O . TYR A 1 170 ? 16.924 -4.359 -10.025 1.00 89.00 170 TYR A O 1
ATOM 1340 N N . TRP A 1 171 ? 18.207 -2.598 -9.435 1.00 89.25 171 TRP A N 1
ATOM 1341 C CA . TRP A 1 171 ? 17.951 -1.772 -10.626 1.00 89.25 171 TRP A CA 1
ATOM 1342 C C . TRP A 1 171 ? 19.061 -1.821 -11.685 1.00 89.25 171 TRP A C 1
ATOM 1344 O O . TRP A 1 171 ? 18.919 -1.226 -12.753 1.00 89.25 171 TRP A O 1
ATOM 1354 N N . THR A 1 172 ? 20.163 -2.525 -11.422 1.00 86.56 172 THR A N 1
ATOM 1355 C CA . THR A 1 172 ? 21.252 -2.685 -12.394 1.00 86.56 172 THR A CA 1
ATOM 1356 C C . THR A 1 172 ? 20.974 -3.877 -13.301 1.00 86.56 172 THR A C 1
ATOM 1358 O O . THR A 1 172 ? 20.785 -4.996 -12.824 1.00 86.56 172 THR A O 1
ATOM 1361 N N . LEU A 1 173 ? 20.976 -3.652 -14.617 1.00 81.06 173 LEU A N 1
ATOM 1362 C CA . LEU A 1 173 ? 20.888 -4.727 -15.599 1.00 81.06 173 LEU A CA 1
ATOM 1363 C C . LEU A 1 173 ? 22.272 -5.368 -15.763 1.00 81.06 173 LEU A C 1
ATOM 1365 O O . LEU A 1 173 ? 23.219 -4.702 -16.175 1.00 81.06 173 LEU A O 1
ATOM 1369 N N . SER A 1 174 ? 22.399 -6.652 -15.428 1.00 78.56 174 SER A N 1
ATOM 1370 C CA . SER A 1 174 ? 23.660 -7.389 -15.534 1.00 78.56 174 SER A CA 1
ATOM 1371 C C . SER A 1 174 ? 23.430 -8.790 -16.091 1.00 78.56 174 SER A C 1
ATOM 1373 O O . SER A 1 174 ? 22.437 -9.445 -15.778 1.00 78.56 174 SER A O 1
ATOM 1375 N N . SER A 1 175 ? 24.368 -9.254 -16.916 1.00 73.25 175 SER A N 1
ATOM 1376 C CA . SER A 1 175 ? 24.438 -10.644 -17.382 1.00 73.25 175 SER A CA 1
ATOM 1377 C C . SER A 1 175 ? 25.069 -11.579 -16.345 1.00 73.25 175 SER A C 1
ATOM 1379 O O . SER A 1 175 ? 24.956 -12.798 -16.468 1.00 73.25 175 SER A O 1
ATOM 1381 N N . GLN A 1 176 ? 25.727 -11.022 -15.324 1.00 78.56 176 GLN A N 1
ATOM 1382 C CA . GLN A 1 176 ? 26.347 -11.780 -14.242 1.00 78.56 176 GLN A CA 1
ATOM 1383 C C . GLN A 1 176 ? 25.317 -12.136 -13.160 1.00 78.56 176 GLN A C 1
ATOM 1385 O O . GLN A 1 176 ? 24.383 -11.367 -12.915 1.00 78.56 176 GLN A O 1
ATOM 1390 N N . PRO A 1 177 ? 25.475 -13.283 -12.475 1.00 78.00 177 PRO A N 1
ATOM 1391 C CA . PRO A 1 177 ? 24.575 -13.674 -11.400 1.00 78.00 177 PRO A CA 1
ATOM 1392 C C . PRO A 1 177 ? 24.655 -12.680 -10.233 1.00 78.00 177 PRO A C 1
ATOM 1394 O O . PRO A 1 177 ? 25.671 -12.578 -9.549 1.00 78.00 177 PRO A O 1
ATOM 1397 N N . GLN A 1 178 ? 23.554 -11.969 -9.994 1.00 83.62 178 GLN A N 1
ATOM 1398 C CA . GLN A 1 178 ? 23.391 -11.061 -8.858 1.00 83.62 178 GLN A CA 1
ATOM 1399 C C . GLN A 1 178 ? 22.931 -11.815 -7.607 1.00 83.62 178 GLN A C 1
ATOM 1401 O O . GLN A 1 178 ? 22.186 -12.801 -7.691 1.00 83.62 178 GLN A O 1
ATOM 1406 N N . LYS A 1 179 ? 23.353 -11.333 -6.433 1.00 86.94 179 LYS A N 1
ATOM 1407 C CA . LYS A 1 179 ? 22.934 -11.867 -5.131 1.00 86.94 179 LYS A CA 1
ATOM 1408 C C . LYS A 1 179 ? 21.656 -11.165 -4.678 1.00 86.94 179 LYS A C 1
ATOM 1410 O O . LYS A 1 179 ? 21.704 -10.242 -3.869 1.00 86.94 179 LYS A O 1
ATOM 1415 N N . CYS A 1 180 ? 20.529 -11.614 -5.218 1.00 88.75 180 CYS A N 1
ATOM 1416 C CA . CYS A 1 180 ? 19.195 -11.163 -4.833 1.00 88.75 180 CYS A CA 1
ATOM 1417 C C . CYS A 1 180 ? 18.351 -12.342 -4.348 1.00 88.75 180 CYS A C 1
ATOM 1419 O O . CYS A 1 180 ? 18.510 -13.463 -4.840 1.00 88.75 180 CYS A O 1
ATOM 1421 N N . ILE A 1 181 ? 17.448 -12.083 -3.407 1.00 91.81 181 ILE A N 1
ATOM 1422 C CA . ILE A 1 181 ? 16.404 -13.037 -3.023 1.00 91.81 181 ILE A CA 1
ATOM 1423 C C . ILE A 1 181 ? 15.381 -13.206 -4.153 1.00 91.81 181 ILE A C 1
ATOM 1425 O O . ILE A 1 181 ? 15.343 -12.432 -5.114 1.00 91.81 181 ILE A O 1
ATOM 1429 N N . ASP A 1 182 ? 14.529 -14.220 -4.023 1.00 89.62 182 ASP A N 1
ATOM 1430 C CA . ASP A 1 182 ? 13.396 -14.399 -4.921 1.00 89.62 182 ASP A CA 1
ATOM 1431 C C . ASP A 1 182 ? 12.310 -13.350 -4.625 1.00 89.62 182 ASP A C 1
ATOM 1433 O O . ASP A 1 182 ? 11.516 -13.480 -3.692 1.00 89.62 182 ASP A O 1
ATOM 1437 N N . GLU A 1 183 ? 12.305 -12.294 -5.439 1.00 87.81 183 GLU A N 1
ATOM 1438 C CA . GLU A 1 183 ? 11.316 -11.214 -5.414 1.00 87.81 183 GLU A CA 1
ATOM 1439 C C . GLU A 1 183 ? 9.883 -11.752 -5.526 1.00 87.81 183 GLU A C 1
ATOM 1441 O O . GLU A 1 183 ? 8.993 -11.284 -4.818 1.00 87.81 183 GLU A O 1
ATOM 1446 N N . ALA A 1 184 ? 9.647 -12.754 -6.378 1.00 88.88 184 ALA A N 1
ATOM 1447 C CA . ALA A 1 184 ? 8.313 -13.298 -6.585 1.00 88.88 184 ALA A CA 1
ATOM 1448 C C . ALA A 1 184 ? 7.802 -14.004 -5.328 1.00 88.88 184 ALA A C 1
ATOM 1450 O O . ALA A 1 184 ? 6.678 -13.751 -4.885 1.00 88.88 184 ALA A O 1
ATOM 1451 N N . ALA A 1 185 ? 8.643 -14.848 -4.728 1.00 91.62 185 ALA A N 1
ATOM 1452 C CA . ALA A 1 185 ? 8.310 -15.521 -3.479 1.00 91.62 185 ALA A CA 1
ATOM 1453 C C . ALA A 1 185 ? 8.072 -14.510 -2.345 1.00 91.62 185 ALA A C 1
ATOM 1455 O O . ALA A 1 185 ? 7.081 -14.621 -1.622 1.00 91.62 185 ALA A O 1
ATOM 1456 N N . HIS A 1 186 ? 8.936 -13.497 -2.225 1.00 92.69 186 HIS A N 1
ATOM 1457 C CA . HIS A 1 186 ? 8.804 -12.442 -1.217 1.00 92.69 186 HIS A CA 1
ATOM 1458 C C . HIS A 1 186 ? 7.492 -11.660 -1.362 1.00 92.69 186 HIS A C 1
ATOM 1460 O O . HIS A 1 186 ? 6.720 -11.585 -0.406 1.00 92.69 186 HIS A O 1
ATOM 1466 N N . LEU A 1 187 ? 7.191 -11.145 -2.559 1.00 91.81 187 LEU A N 1
ATOM 1467 C CA . LEU A 1 187 ? 5.975 -10.363 -2.815 1.00 91.81 187 LEU A CA 1
ATOM 1468 C C . LEU A 1 187 ? 4.696 -11.175 -2.570 1.00 91.81 187 LEU A C 1
ATOM 1470 O O . LEU A 1 187 ? 3.726 -10.646 -2.025 1.00 91.81 187 LEU A O 1
ATOM 1474 N N . LEU A 1 188 ? 4.688 -12.462 -2.930 1.00 93.44 188 LEU A N 1
ATOM 1475 C CA . LEU A 1 188 ? 3.544 -13.347 -2.703 1.00 93.44 188 LEU A CA 1
ATOM 1476 C C . LEU A 1 188 ? 3.319 -13.651 -1.223 1.00 93.44 188 LEU A C 1
ATOM 1478 O O . LEU A 1 188 ? 2.181 -13.580 -0.749 1.00 93.44 188 LEU A O 1
ATOM 1482 N N . VAL A 1 189 ? 4.383 -13.973 -0.486 1.00 95.12 189 VAL A N 1
ATOM 1483 C CA . VAL A 1 189 ? 4.298 -14.262 0.952 1.00 95.12 189 VAL A CA 1
ATOM 1484 C C . VAL A 1 189 ? 3.876 -13.011 1.718 1.00 95.12 189 VAL A C 1
ATOM 1486 O O . VAL A 1 189 ? 2.914 -13.067 2.489 1.00 95.12 189 VAL A O 1
ATOM 1489 N N . ALA A 1 190 ? 4.526 -11.874 1.456 1.00 94.06 190 ALA A N 1
ATOM 1490 C CA . ALA A 1 190 ? 4.183 -10.598 2.075 1.00 94.06 190 ALA A CA 1
ATOM 1491 C C . ALA A 1 190 ? 2.745 -10.179 1.730 1.00 94.06 190 ALA A C 1
ATOM 1493 O O . ALA A 1 190 ? 1.971 -9.831 2.622 1.00 94.06 190 ALA A O 1
ATOM 1494 N N . GLY A 1 191 ? 2.346 -10.291 0.458 1.00 93.19 191 GLY A N 1
ATOM 1495 C CA . GLY A 1 191 ? 0.991 -9.980 0.002 1.00 93.19 191 GLY A CA 1
ATOM 1496 C C . GLY A 1 191 ? -0.078 -10.841 0.676 1.00 93.19 191 GLY A C 1
ATOM 1497 O O . GLY A 1 191 ? -1.076 -10.305 1.156 1.00 93.19 191 GLY A O 1
ATOM 1498 N N . THR A 1 192 ? 0.170 -12.147 0.794 1.00 95.12 192 THR A N 1
ATOM 1499 C CA . THR A 1 192 ? -0.752 -13.091 1.444 1.00 95.12 192 THR A CA 1
ATOM 1500 C C . THR A 1 192 ? -0.888 -12.803 2.937 1.00 95.12 192 THR A C 1
ATOM 1502 O O . THR A 1 192 ? -2.005 -12.732 3.448 1.00 95.12 192 THR A O 1
ATOM 1505 N N . ILE A 1 193 ? 0.225 -12.586 3.647 1.00 95.81 193 ILE A N 1
ATOM 1506 C CA . ILE A 1 193 ? 0.203 -12.255 5.081 1.00 95.81 193 ILE A CA 1
ATOM 1507 C C . ILE A 1 193 ? -0.484 -10.905 5.312 1.00 95.81 193 ILE A C 1
ATOM 1509 O O . ILE A 1 193 ? -1.278 -10.769 6.248 1.00 95.81 193 ILE A O 1
ATOM 1513 N N . ASN A 1 194 ? -0.255 -9.929 4.431 1.00 95.12 194 ASN A N 1
ATOM 1514 C CA . ASN A 1 194 ? -0.958 -8.654 4.463 1.00 95.12 194 ASN A CA 1
ATOM 1515 C C . ASN A 1 194 ? -2.478 -8.862 4.369 1.00 95.12 194 ASN A C 1
ATOM 1517 O O . ASN A 1 194 ? -3.202 -8.423 5.256 1.00 95.12 194 ASN A O 1
ATOM 1521 N N . THR A 1 195 ? -2.963 -9.604 3.374 1.00 95.06 195 THR A N 1
ATOM 1522 C CA . THR A 1 195 ? -4.405 -9.841 3.212 1.00 95.06 195 THR A CA 1
ATOM 1523 C C . THR A 1 195 ? -5.002 -10.656 4.365 1.00 95.06 195 THR A C 1
ATOM 1525 O O . THR A 1 195 ? -6.079 -10.329 4.860 1.00 95.06 195 THR A O 1
ATOM 1528 N N . VAL A 1 196 ? -4.309 -11.690 4.857 1.00 95.62 196 VAL A N 1
ATOM 1529 C CA . VAL A 1 196 ? -4.778 -12.493 6.003 1.00 95.62 196 VAL A CA 1
ATOM 1530 C C . VAL A 1 196 ? -4.893 -11.643 7.271 1.00 95.62 196 VAL A C 1
ATOM 1532 O O . VAL A 1 196 ? -5.864 -11.782 8.017 1.00 95.62 196 VAL A O 1
ATOM 1535 N N . THR A 1 197 ? -3.935 -10.744 7.511 1.00 94.94 197 THR A N 1
ATOM 1536 C CA . THR A 1 197 ? -4.005 -9.823 8.656 1.00 94.94 197 THR A CA 1
ATOM 1537 C C . THR A 1 197 ? -5.157 -8.830 8.531 1.00 94.94 197 THR A C 1
ATOM 1539 O O . THR A 1 197 ? -5.798 -8.551 9.543 1.00 94.94 197 THR A O 1
ATOM 1542 N N . ASP A 1 198 ? -5.500 -8.378 7.322 1.00 93.88 198 ASP A N 1
ATOM 1543 C CA . ASP A 1 198 ? -6.670 -7.514 7.109 1.00 93.88 198 ASP A CA 1
ATOM 1544 C C . ASP A 1 198 ? -7.963 -8.228 7.521 1.00 93.88 198 ASP A C 1
ATOM 1546 O O . ASP A 1 198 ? -8.752 -7.693 8.305 1.00 93.88 198 ASP A O 1
ATOM 1550 N N . PHE A 1 199 ? -8.147 -9.479 7.083 1.00 94.06 199 PHE A N 1
ATOM 1551 C CA . PHE A 1 199 ? -9.301 -10.287 7.494 1.00 94.06 199 PHE A CA 1
ATOM 1552 C C . PHE A 1 199 ? -9.339 -10.517 9.004 1.00 94.06 199 PHE A C 1
ATOM 1554 O O . PHE A 1 199 ? -10.406 -10.421 9.615 1.00 94.06 199 PHE A O 1
ATOM 1561 N N . ALA A 1 200 ? -8.189 -10.805 9.622 1.00 92.75 200 ALA A N 1
ATOM 1562 C CA . ALA A 1 200 ? -8.114 -11.002 11.064 1.00 92.75 200 ALA A CA 1
ATOM 1563 C C . ALA A 1 200 ? -8.607 -9.758 11.821 1.00 92.75 200 ALA A C 1
ATOM 1565 O O . ALA A 1 200 ? -9.398 -9.893 12.753 1.00 92.75 200 ALA A O 1
ATOM 1566 N N . ILE A 1 201 ? -8.206 -8.559 11.387 1.00 92.19 201 ILE A N 1
ATOM 1567 C CA . ILE A 1 201 ? -8.600 -7.289 12.011 1.00 92.19 201 ILE A CA 1
ATOM 1568 C C . ILE A 1 201 ? -10.095 -7.008 11.812 1.00 92.19 201 ILE A C 1
ATOM 1570 O O . ILE A 1 201 ? -10.775 -6.651 12.776 1.00 92.19 201 ILE A O 1
ATOM 1574 N N . VAL A 1 202 ? -10.630 -7.211 10.603 1.00 90.56 202 VAL A N 1
ATOM 1575 C CA . VAL A 1 202 ? -12.048 -6.943 10.289 1.00 90.56 202 VAL A CA 1
ATOM 1576 C C . VAL A 1 202 ? -12.999 -7.886 11.035 1.00 90.56 202 VAL A C 1
ATOM 1578 O O . VAL A 1 202 ? -14.087 -7.477 11.440 1.00 90.56 202 VAL A O 1
ATOM 1581 N N . VAL A 1 203 ? -12.596 -9.136 11.287 1.00 88.94 203 VAL A N 1
ATOM 1582 C CA . VAL A 1 203 ? -13.442 -10.131 11.974 1.00 88.94 203 VAL A CA 1
ATOM 1583 C C . VAL A 1 203 ? -13.554 -9.88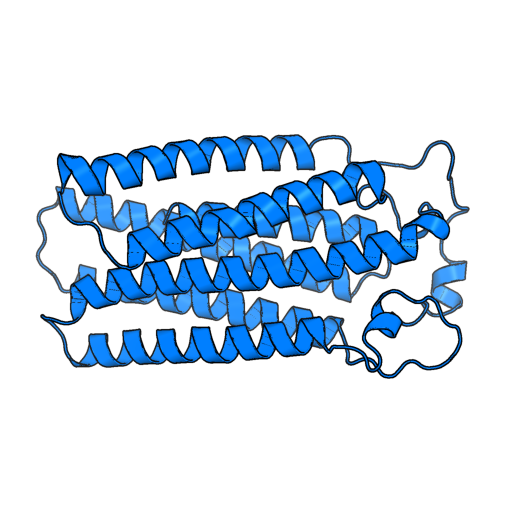9 13.487 1.00 88.94 203 VAL A C 1
ATOM 1585 O O . VAL A 1 203 ? -14.577 -10.239 14.086 1.00 88.94 203 VAL A O 1
ATOM 1588 N N . LEU A 1 204 ? -12.545 -9.284 14.125 1.00 85.75 204 LEU A N 1
ATOM 1589 C CA . LEU A 1 204 ? -12.532 -9.028 15.575 1.00 85.75 204 LEU A CA 1
ATOM 1590 C C . LEU A 1 204 ? -13.788 -8.299 16.088 1.00 85.75 204 LEU A C 1
ATOM 1592 O O . LEU A 1 204 ? -14.464 -8.832 16.977 1.00 85.75 204 LEU A O 1
ATOM 1596 N N . PRO A 1 205 ? -14.147 -7.116 15.559 1.00 78.31 205 PRO A N 1
ATOM 1597 C CA . PRO A 1 205 ? -15.290 -6.368 16.066 1.00 78.31 205 PRO A CA 1
ATOM 1598 C C . PRO A 1 205 ? -16.642 -7.025 15.751 1.00 78.31 205 PRO A C 1
ATOM 1600 O O . PRO A 1 205 ? -17.611 -6.768 16.465 1.00 78.31 205 PRO A O 1
ATOM 1603 N N . ILE A 1 206 ? -16.738 -7.918 14.760 1.00 79.75 206 ILE A N 1
ATOM 1604 C CA . ILE A 1 206 ? -17.986 -8.643 14.452 1.00 79.75 206 ILE A CA 1
ATOM 1605 C C . ILE A 1 206 ? -18.378 -9.546 15.622 1.00 79.75 206 ILE A C 1
ATOM 1607 O O . ILE A 1 206 ? -19.525 -9.533 16.070 1.00 79.75 206 ILE A O 1
ATOM 1611 N N . LYS A 1 207 ? -17.413 -10.292 16.173 1.00 71.69 207 LYS A N 1
ATOM 1612 C CA . LYS A 1 207 ? -17.663 -11.147 17.343 1.00 71.69 207 LYS A CA 1
ATOM 1613 C C . LYS A 1 207 ? -18.082 -10.327 18.561 1.00 71.69 207 LYS A C 1
ATOM 1615 O O . LYS A 1 207 ? -18.952 -10.751 19.313 1.00 71.69 207 LYS A O 1
ATOM 1620 N N . MET A 1 208 ? -17.486 -9.149 18.733 1.00 69.94 208 MET A N 1
ATOM 1621 C CA . MET A 1 208 ? -17.782 -8.267 19.858 1.00 69.94 208 MET A CA 1
ATOM 1622 C C . MET A 1 208 ? -19.172 -7.627 19.746 1.00 69.94 208 MET A C 1
ATOM 1624 O O . MET A 1 208 ? -19.940 -7.617 20.704 1.00 69.94 208 MET A O 1
ATOM 1628 N N . THR A 1 209 ? -19.518 -7.117 18.565 1.00 70.38 209 THR A N 1
ATOM 1629 C CA . THR A 1 209 ? -20.809 -6.458 18.316 1.00 70.38 209 THR A CA 1
ATOM 1630 C C . THR A 1 209 ? -21.985 -7.427 18.332 1.00 70.38 209 THR A C 1
ATOM 1632 O O . THR A 1 209 ? -23.087 -7.021 18.684 1.00 70.38 209 THR A O 1
ATOM 1635 N N . ALA A 1 210 ? -21.762 -8.711 18.036 1.00 67.69 210 ALA A N 1
ATOM 1636 C CA . ALA A 1 210 ? -22.773 -9.751 18.218 1.00 67.69 210 ALA A CA 1
ATOM 1637 C C . ALA A 1 210 ? -23.104 -10.023 19.700 1.00 67.69 210 ALA A C 1
ATOM 1639 O O . ALA A 1 210 ? -24.208 -10.470 20.002 1.00 67.69 210 ALA A O 1
ATOM 1640 N N . ALA A 1 211 ? -22.171 -9.753 20.621 1.00 66.12 211 ALA A N 1
ATOM 1641 C CA . ALA A 1 211 ? -22.360 -9.969 22.056 1.00 66.12 211 ALA A CA 1
ATOM 1642 C C . ALA A 1 211 ? -22.940 -8.742 22.788 1.00 66.12 211 ALA A C 1
ATOM 1644 O O . ALA A 1 211 ? -23.483 -8.881 23.884 1.00 66.12 211 ALA A O 1
ATOM 1645 N N . LEU A 1 212 ? -22.833 -7.544 22.203 1.00 66.00 212 LEU A N 1
ATOM 1646 C CA . LEU A 1 212 ? -23.186 -6.284 22.857 1.00 66.00 212 LEU A CA 1
ATOM 1647 C C . LEU A 1 212 ? -24.611 -5.835 22.486 1.00 66.00 212 LEU A C 1
ATOM 1649 O O . LEU A 1 212 ? -24.931 -5.655 21.314 1.00 66.00 212 LEU A O 1
ATOM 1653 N N . GLN A 1 213 ? -25.470 -5.608 23.484 1.00 64.00 213 GLN A N 1
ATOM 1654 C CA . GLN A 1 213 ? -26.843 -5.124 23.281 1.00 64.00 213 GLN A CA 1
ATOM 1655 C C . GLN A 1 213 ? -26.865 -3.614 22.981 1.00 64.00 213 GLN A C 1
ATOM 1657 O O . GLN A 1 213 ? -27.167 -2.801 23.855 1.00 64.00 213 GLN A O 1
ATOM 1662 N N . LEU A 1 214 ? -26.525 -3.218 21.751 1.00 69.25 214 LEU A N 1
ATOM 1663 C CA . LEU A 1 214 ? -26.538 -1.810 21.341 1.00 69.25 214 LEU A CA 1
ATOM 1664 C C . LEU A 1 214 ? -27.892 -1.388 20.725 1.00 69.25 214 LEU A C 1
ATOM 1666 O O . LEU A 1 214 ? -28.595 -2.193 20.108 1.00 69.25 214 LEU A O 1
ATOM 1670 N N . PRO A 1 215 ? -28.273 -0.098 20.814 1.00 74.88 215 PRO A N 1
ATOM 1671 C CA . PRO A 1 215 ? -29.430 0.445 20.105 1.00 74.88 215 PRO A CA 1
ATOM 1672 C C . PRO A 1 215 ? -29.322 0.244 18.583 1.00 74.88 215 PRO A C 1
ATOM 1674 O O . PRO A 1 215 ? -28.257 0.447 17.996 1.00 74.88 215 PRO A O 1
ATOM 1677 N N . ARG A 1 216 ? -30.444 -0.054 17.905 1.00 72.94 216 ARG A N 1
ATOM 1678 C CA . ARG A 1 216 ? -30.488 -0.378 16.456 1.00 72.94 216 ARG A CA 1
ATOM 1679 C C . ARG A 1 216 ? -29.743 0.612 15.546 1.00 72.94 216 ARG A C 1
ATOM 1681 O O . ARG A 1 216 ? -29.162 0.201 14.549 1.00 72.94 216 ARG A O 1
ATOM 1688 N N . ARG A 1 217 ? -29.724 1.908 15.883 1.00 71.81 217 ARG A N 1
ATOM 1689 C CA . ARG A 1 217 ? -28.998 2.937 15.108 1.00 71.81 217 ARG A CA 1
ATOM 1690 C C . ARG A 1 217 ? -27.476 2.755 15.145 1.00 71.81 217 ARG A C 1
ATOM 1692 O O . ARG A 1 217 ? -26.822 2.993 14.138 1.00 71.81 217 ARG A O 1
ATOM 1699 N N . GLN A 1 218 ? -26.918 2.311 16.271 1.00 69.81 218 GLN A N 1
ATOM 1700 C CA . GLN A 1 218 ? -25.482 2.053 16.402 1.00 69.81 218 GLN A CA 1
ATOM 1701 C C . GLN A 1 218 ? -25.081 0.754 15.691 1.00 69.81 218 GLN A C 1
ATOM 1703 O O . GLN A 1 218 ? -24.028 0.720 15.063 1.00 69.81 218 GLN A O 1
ATOM 1708 N N . HIS A 1 219 ? -25.955 -0.261 15.679 1.00 72.31 219 HIS A N 1
ATOM 1709 C CA . HIS A 1 219 ? -25.755 -1.470 14.868 1.00 72.31 219 HIS A CA 1
ATOM 1710 C C . HIS A 1 219 ? -25.608 -1.153 13.377 1.00 72.31 219 HIS A C 1
ATOM 1712 O O . HIS A 1 219 ? -24.710 -1.680 12.735 1.00 72.31 219 HIS A O 1
ATOM 1718 N N . ILE A 1 220 ? -26.448 -0.270 12.826 1.00 74.56 220 ILE A N 1
ATOM 1719 C CA . ILE A 1 220 ? -26.380 0.091 11.399 1.00 74.56 220 ILE A CA 1
ATOM 1720 C C . ILE A 1 220 ? -25.034 0.743 11.054 1.00 74.56 220 ILE A C 1
ATOM 1722 O O . ILE A 1 220 ? -24.429 0.388 10.047 1.00 74.56 220 ILE A O 1
ATOM 1726 N N . ILE A 1 221 ? -24.540 1.654 11.901 1.00 72.62 221 ILE A N 1
ATOM 1727 C CA . ILE A 1 221 ? -23.232 2.299 11.702 1.00 72.62 221 ILE A CA 1
ATOM 1728 C C . ILE A 1 221 ? -22.103 1.261 11.775 1.00 72.62 221 ILE A C 1
ATOM 1730 O O . ILE A 1 221 ? -21.204 1.274 10.941 1.00 72.62 221 ILE A O 1
ATOM 1734 N N . LEU A 1 222 ? -22.171 0.329 12.728 1.00 72.50 222 LEU A N 1
ATOM 1735 C CA . LEU A 1 222 ? -21.184 -0.743 12.869 1.00 72.50 222 LEU A CA 1
ATOM 1736 C C . LEU A 1 222 ? -21.182 -1.692 11.666 1.00 72.50 222 LEU A C 1
ATOM 1738 O O . LEU A 1 222 ? -20.115 -2.011 11.152 1.00 72.50 222 LEU A O 1
ATOM 1742 N N . TYR A 1 223 ? -22.354 -2.090 11.163 1.00 78.62 223 TYR A N 1
ATOM 1743 C CA . TYR A 1 223 ? -22.441 -2.899 9.946 1.00 78.62 223 TYR A CA 1
ATOM 1744 C C . TYR A 1 223 ? -21.889 -2.162 8.727 1.00 78.62 223 TYR A C 1
ATOM 1746 O O . TYR A 1 223 ? -21.186 -2.774 7.929 1.00 78.62 223 TYR A O 1
ATOM 1754 N N . ALA A 1 224 ? -22.141 -0.856 8.600 1.00 77.50 224 ALA A N 1
ATOM 1755 C CA . ALA A 1 224 ? -21.566 -0.055 7.522 1.00 77.50 224 ALA A CA 1
ATOM 1756 C C . ALA A 1 224 ? -20.026 -0.031 7.579 1.00 77.50 224 ALA A C 1
ATOM 1758 O O . ALA A 1 224 ? -19.388 -0.214 6.544 1.00 77.50 224 ALA A O 1
ATOM 1759 N N . LEU A 1 225 ? -19.436 0.107 8.773 1.00 77.62 225 LEU A N 1
ATOM 1760 C CA . LEU A 1 225 ? -17.981 0.034 8.980 1.00 77.62 225 LEU A CA 1
ATOM 1761 C C . LEU A 1 225 ? -17.412 -1.364 8.683 1.00 77.62 225 LEU A C 1
ATOM 1763 O O . LEU A 1 225 ? -16.322 -1.495 8.131 1.00 77.62 225 LEU A O 1
ATOM 1767 N N . PHE A 1 226 ? -18.146 -2.434 8.999 1.00 81.38 226 PHE A N 1
ATOM 1768 C CA . PHE A 1 226 ? -17.713 -3.785 8.625 1.00 81.38 226 PHE A CA 1
ATOM 1769 C C . PHE A 1 226 ? -17.749 -3.998 7.121 1.00 81.38 226 PHE A C 1
ATOM 1771 O O . PHE A 1 226 ? -16.814 -4.577 6.574 1.00 81.38 226 PHE A O 1
ATOM 1778 N N . CYS A 1 227 ? -18.783 -3.504 6.440 1.00 86.19 227 CYS A N 1
ATOM 1779 C CA . CYS A 1 227 ? -18.862 -3.584 4.987 1.00 86.19 227 CYS A CA 1
ATOM 1780 C C . CYS A 1 227 ? -17.666 -2.891 4.320 1.00 86.19 227 CYS A C 1
ATOM 1782 O O . CYS A 1 227 ? -17.068 -3.475 3.418 1.00 86.19 227 CYS A O 1
ATOM 1784 N N . THR A 1 228 ? -17.272 -1.695 4.773 1.00 86.88 228 THR A N 1
ATOM 1785 C CA . THR A 1 228 ? -16.093 -1.007 4.216 1.00 86.88 228 THR A CA 1
ATOM 1786 C C . THR A 1 228 ? -14.798 -1.772 4.498 1.00 86.88 228 THR A C 1
ATOM 1788 O O . THR A 1 228 ? -13.985 -1.925 3.586 1.00 86.88 228 THR A O 1
ATOM 1791 N N . GLY A 1 229 ? -14.645 -2.341 5.698 1.00 87.88 229 GLY A N 1
ATOM 1792 C CA . GLY A 1 229 ? -13.521 -3.221 6.034 1.00 87.88 229 GLY A CA 1
ATOM 1793 C C . GLY A 1 229 ? -13.437 -4.465 5.138 1.00 87.88 229 GLY A C 1
ATOM 1794 O O . GLY A 1 229 ? -12.375 -4.771 4.601 1.00 87.88 229 GLY A O 1
ATOM 1795 N N . PHE A 1 230 ? -14.557 -5.151 4.889 1.00 91.25 230 PHE A N 1
ATOM 1796 C CA . PHE A 1 230 ? -14.588 -6.298 3.973 1.00 91.25 230 PHE A CA 1
ATOM 1797 C C . PHE A 1 230 ? -14.281 -5.910 2.524 1.00 91.25 230 PHE A C 1
ATOM 1799 O O . PHE A 1 230 ? -13.607 -6.670 1.828 1.00 91.25 230 PHE A O 1
ATOM 1806 N N . CYS A 1 231 ? -14.729 -4.735 2.070 1.00 93.12 231 CYS A N 1
ATOM 1807 C CA . CYS A 1 231 ? -14.351 -4.211 0.758 1.00 93.12 231 CYS A CA 1
ATOM 1808 C C . CYS A 1 231 ? -12.833 -3.993 0.655 1.00 93.12 231 CYS A C 1
ATOM 1810 O O . CYS A 1 231 ? -12.246 -4.341 -0.370 1.00 93.12 231 CYS A O 1
ATOM 1812 N N . ALA A 1 232 ? -12.187 -3.481 1.710 1.00 92.31 232 ALA A N 1
ATOM 1813 C CA . ALA A 1 232 ? -10.731 -3.348 1.755 1.00 92.31 232 ALA A CA 1
ATOM 1814 C C . ALA A 1 232 ? -10.034 -4.721 1.681 1.00 92.31 232 ALA A C 1
ATOM 1816 O O . ALA A 1 232 ? -9.135 -4.909 0.862 1.00 92.31 232 ALA A O 1
ATOM 1817 N N . CYS A 1 233 ? -10.505 -5.720 2.438 1.00 93.56 233 CYS A N 1
ATOM 1818 C CA . CYS A 1 233 ? -9.972 -7.086 2.358 1.00 93.56 233 CYS A CA 1
ATOM 1819 C C . CYS A 1 233 ? -10.148 -7.707 0.962 1.00 93.56 233 CYS A C 1
ATOM 1821 O O . CYS A 1 233 ? -9.242 -8.370 0.456 1.00 93.56 233 CYS A O 1
ATOM 1823 N N . ALA A 1 234 ? -11.298 -7.484 0.317 1.00 95.12 234 ALA A N 1
ATOM 1824 C CA . ALA A 1 234 ? -11.552 -7.953 -1.043 1.00 95.12 234 ALA A CA 1
ATOM 1825 C C . ALA A 1 234 ? -10.592 -7.303 -2.052 1.00 95.12 234 ALA A C 1
ATOM 1827 O O . ALA A 1 234 ? -10.054 -8.001 -2.914 1.00 95.12 234 ALA A O 1
ATOM 1828 N N . ALA A 1 235 ? -10.315 -6.003 -1.912 1.00 94.62 235 ALA A N 1
ATOM 1829 C CA . ALA A 1 235 ? -9.289 -5.325 -2.701 1.00 94.62 235 ALA A CA 1
ATOM 1830 C C . ALA A 1 235 ? -7.894 -5.938 -2.470 1.00 94.62 235 ALA A C 1
ATOM 1832 O O . ALA A 1 235 ? -7.177 -6.181 -3.440 1.00 94.62 235 ALA A O 1
ATOM 1833 N N . GLY A 1 236 ? -7.560 -6.307 -1.228 1.00 93.50 236 GLY A N 1
ATOM 1834 C CA . GLY A 1 236 ? -6.330 -7.038 -0.901 1.00 93.50 236 GLY A CA 1
ATOM 1835 C C . GLY A 1 236 ? -6.220 -8.416 -1.561 1.00 93.50 236 GLY A C 1
ATOM 1836 O O . GLY A 1 236 ? -5.154 -8.777 -2.069 1.00 93.50 236 GLY A O 1
ATOM 1837 N N . CYS A 1 237 ? -7.319 -9.174 -1.643 1.00 95.75 237 CYS A N 1
ATOM 1838 C CA . CYS A 1 237 ? -7.361 -10.426 -2.410 1.00 95.75 237 CYS A CA 1
ATOM 1839 C C . CYS A 1 237 ? -7.086 -10.184 -3.898 1.00 95.75 237 CYS A C 1
ATOM 1841 O O . CYS A 1 237 ? -6.293 -10.903 -4.509 1.00 95.75 237 CYS A O 1
ATOM 1843 N N . VAL A 1 238 ? -7.724 -9.162 -4.475 1.00 95.75 238 VAL A N 1
ATOM 1844 C CA . VAL A 1 238 ? -7.547 -8.782 -5.883 1.00 95.75 238 VAL A CA 1
ATOM 1845 C C . VAL A 1 238 ? -6.099 -8.370 -6.155 1.00 95.75 238 VAL A C 1
ATOM 1847 O O . VAL A 1 238 ? -5.504 -8.846 -7.124 1.00 95.75 238 VAL A O 1
ATOM 1850 N N . ARG A 1 239 ? -5.489 -7.567 -5.276 1.00 94.75 239 ARG A N 1
ATOM 1851 C CA . ARG A 1 239 ? -4.071 -7.204 -5.380 1.00 94.75 239 ARG A CA 1
ATOM 1852 C C . ARG A 1 239 ? -3.171 -8.430 -5.310 1.00 94.75 239 ARG A C 1
ATOM 1854 O O . ARG A 1 239 ? -2.265 -8.563 -6.131 1.00 94.75 239 ARG A O 1
ATOM 1861 N N . THR A 1 240 ? -3.409 -9.338 -4.366 1.00 93.38 240 THR A N 1
ATOM 1862 C CA . THR A 1 240 ? -2.598 -10.558 -4.221 1.00 93.38 240 THR A CA 1
ATOM 1863 C C . THR A 1 240 ? -2.719 -11.461 -5.453 1.00 93.38 240 THR A C 1
ATOM 1865 O O . THR A 1 240 ? -1.715 -11.987 -5.932 1.00 93.38 240 THR A O 1
ATOM 1868 N N . TYR A 1 241 ? -3.910 -11.559 -6.049 1.00 94.94 241 TYR A N 1
ATOM 1869 C CA . TYR A 1 241 ? -4.122 -12.260 -7.317 1.00 94.94 241 TYR A CA 1
ATOM 1870 C C . TYR A 1 241 ? -3.343 -11.628 -8.482 1.00 94.94 241 TYR A C 1
ATOM 1872 O O . TYR A 1 241 ? -2.631 -12.330 -9.202 1.00 94.94 241 TYR A O 1
ATOM 1880 N N . TYR A 1 242 ? -3.407 -10.304 -8.651 1.00 93.44 242 TYR A N 1
ATOM 1881 C CA . TYR A 1 242 ? -2.622 -9.626 -9.689 1.00 93.44 242 TYR A CA 1
ATOM 1882 C C . TYR A 1 242 ? -1.116 -9.690 -9.424 1.00 93.44 242 TYR A C 1
ATOM 1884 O O . TYR A 1 242 ? -0.337 -9.801 -10.367 1.00 93.44 242 TYR A O 1
ATOM 1892 N N . THR A 1 243 ? -0.701 -9.709 -8.156 1.00 92.69 243 THR A N 1
ATOM 1893 C CA . THR A 1 243 ? 0.697 -9.948 -7.771 1.00 92.69 243 THR A CA 1
ATOM 1894 C C . THR A 1 243 ? 1.140 -11.338 -8.224 1.00 92.69 243 THR A C 1
ATOM 1896 O O . THR A 1 243 ? 2.200 -11.483 -8.822 1.00 92.69 243 THR A O 1
ATOM 1899 N N . TRP A 1 244 ? 0.303 -12.361 -8.054 1.00 93.88 244 TRP A N 1
ATOM 1900 C CA . TRP A 1 244 ? 0.599 -13.698 -8.568 1.00 93.88 244 TRP A CA 1
ATOM 1901 C C . TRP A 1 244 ? 0.747 -13.733 -10.093 1.00 93.88 244 TRP A C 1
ATOM 1903 O O . TRP A 1 244 ? 1.713 -14.310 -10.607 1.00 93.88 244 TRP A O 1
ATOM 1913 N N . ILE A 1 245 ? -0.130 -13.041 -10.824 1.00 92.00 245 ILE A N 1
ATOM 1914 C CA . ILE A 1 245 ? 0.013 -12.892 -12.279 1.00 92.00 245 ILE A CA 1
ATOM 1915 C C . ILE A 1 245 ? 1.337 -12.201 -12.623 1.00 92.00 245 ILE A C 1
ATOM 1917 O O . ILE A 1 245 ? 2.075 -12.710 -13.467 1.00 92.00 245 ILE A O 1
ATOM 1921 N N . LEU A 1 246 ? 1.667 -11.098 -11.946 1.00 88.81 246 LEU A N 1
ATOM 1922 C CA . LEU A 1 246 ? 2.916 -10.355 -12.131 1.00 88.81 246 LEU A CA 1
ATOM 1923 C C . LEU A 1 246 ? 4.152 -11.241 -11.924 1.00 88.81 246 LEU A C 1
ATOM 1925 O O . LEU A 1 246 ? 5.125 -11.119 -12.659 1.00 88.81 246 LEU A O 1
ATOM 1929 N N . THR A 1 247 ? 4.116 -12.146 -10.946 1.00 86.62 247 THR A N 1
ATOM 1930 C CA . THR A 1 247 ? 5.237 -13.063 -10.680 1.00 86.62 247 THR A CA 1
ATOM 1931 C C . THR A 1 247 ? 5.355 -14.207 -11.683 1.00 86.62 247 THR A C 1
ATOM 1933 O O . THR A 1 247 ? 6.445 -14.736 -11.887 1.00 86.62 247 THR A O 1
ATOM 1936 N N . THR A 1 248 ? 4.250 -14.582 -12.329 1.00 86.12 248 THR A N 1
ATOM 1937 C CA . THR A 1 248 ? 4.205 -15.703 -13.281 1.00 86.12 248 THR A CA 1
ATOM 1938 C C . THR A 1 248 ? 4.459 -15.244 -14.720 1.00 86.12 248 THR A C 1
ATOM 1940 O O . THR A 1 248 ? 4.911 -16.022 -15.563 1.00 86.12 248 THR A O 1
ATOM 1943 N N . LYS A 1 249 ? 4.148 -13.984 -15.038 1.00 87.00 249 LYS A N 1
ATOM 1944 C CA . LYS A 1 249 ? 4.314 -13.396 -16.370 1.00 87.00 249 LYS A CA 1
ATOM 1945 C C . LYS A 1 249 ? 5.600 -12.570 -16.436 1.00 87.00 249 LYS A C 1
ATOM 1947 O O . LYS A 1 249 ? 5.953 -11.867 -15.503 1.00 87.00 249 LYS A O 1
ATOM 1952 N N . TYR A 1 250 ? 6.283 -12.618 -17.579 1.00 84.12 250 TYR A N 1
ATOM 1953 C CA . TYR A 1 250 ? 7.523 -11.858 -17.787 1.00 84.12 250 TYR A CA 1
ATOM 1954 C C . TYR A 1 250 ? 7.292 -10.371 -18.092 1.00 84.12 250 TYR A C 1
ATOM 1956 O O . TYR A 1 250 ? 8.210 -9.567 -17.960 1.00 84.12 250 TYR A O 1
ATOM 1964 N N . ASP A 1 251 ? 6.071 -10.003 -18.478 1.00 85.75 251 ASP A N 1
ATOM 1965 C CA . ASP A 1 251 ? 5.692 -8.640 -18.841 1.00 85.75 251 ASP A CA 1
ATOM 1966 C C . ASP A 1 251 ? 5.348 -7.792 -17.608 1.00 85.75 251 ASP A C 1
ATOM 1968 O O . ASP A 1 251 ? 4.189 -7.519 -17.285 1.00 85.75 251 ASP A O 1
ATOM 1972 N N . LYS A 1 252 ? 6.387 -7.451 -16.844 1.00 86.25 252 LYS A N 1
ATOM 1973 C CA . LYS A 1 252 ? 6.214 -6.873 -15.510 1.00 86.25 252 LYS A CA 1
ATOM 1974 C C . LYS A 1 252 ? 5.591 -5.480 -15.515 1.00 86.25 252 LYS A C 1
ATOM 1976 O O . LYS A 1 252 ? 4.787 -5.196 -14.633 1.00 86.25 252 LYS A O 1
ATOM 1981 N N . THR A 1 253 ? 5.915 -4.632 -16.487 1.00 87.94 253 THR A N 1
ATOM 1982 C CA . THR A 1 253 ? 5.365 -3.269 -16.569 1.00 87.94 253 THR A CA 1
ATOM 1983 C C . THR A 1 253 ? 3.858 -3.303 -16.818 1.00 87.94 253 THR A C 1
ATOM 1985 O O . THR A 1 253 ? 3.091 -2.703 -16.067 1.00 87.94 253 THR A O 1
ATOM 1988 N N . TRP A 1 254 ? 3.410 -4.128 -17.769 1.00 89.12 254 TRP A N 1
ATOM 1989 C CA . TRP A 1 254 ? 2.001 -4.222 -18.153 1.00 89.12 254 TRP A CA 1
ATOM 1990 C C . TRP A 1 254 ? 1.082 -4.790 -17.067 1.00 89.12 254 TRP A C 1
ATOM 1992 O O . TRP A 1 254 ? -0.061 -4.342 -16.905 1.00 89.12 254 TRP A O 1
ATOM 2002 N N . TYR A 1 255 ? 1.548 -5.809 -16.336 1.00 90.12 255 TYR A N 1
ATOM 2003 C CA . TYR A 1 255 ? 0.791 -6.393 -15.223 1.00 90.12 255 TYR A CA 1
ATOM 2004 C C . TYR A 1 255 ? 0.984 -5.605 -13.922 1.00 90.12 255 TYR A C 1
ATOM 2006 O O . TYR A 1 255 ? 0.054 -5.522 -13.118 1.00 90.12 255 TYR A O 1
ATOM 2014 N N . GLY A 1 256 ? 2.136 -4.963 -13.729 1.00 88.00 256 GLY A N 1
ATOM 2015 C CA . GLY A 1 256 ? 2.424 -4.137 -12.557 1.00 88.00 256 GLY A CA 1
ATOM 2016 C C . GLY A 1 256 ? 1.470 -2.956 -12.410 1.00 88.00 256 GLY A C 1
ATOM 2017 O O . GLY A 1 256 ? 1.030 -2.666 -11.299 1.00 88.00 256 GLY A O 1
ATOM 2018 N N . TRP A 1 257 ? 1.035 -2.373 -13.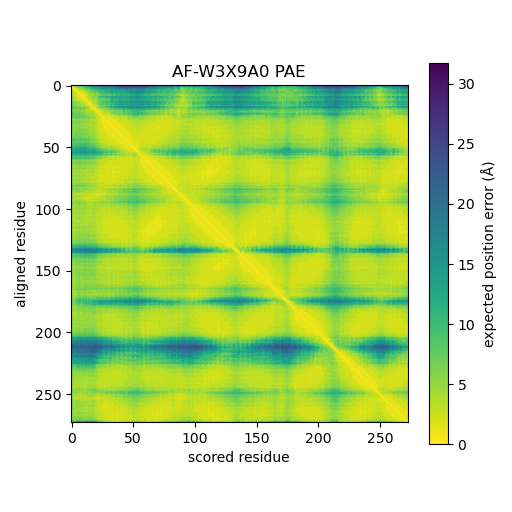530 1.00 90.44 257 TRP A N 1
ATOM 2019 C CA . TRP A 1 257 ? -0.019 -1.355 -13.560 1.00 90.44 257 TRP A CA 1
ATOM 2020 C C . TRP A 1 257 ? -1.289 -1.785 -12.800 1.00 90.44 257 TRP A C 1
ATOM 2022 O O . TRP A 1 257 ? -1.831 -1.029 -11.991 1.00 90.44 257 TRP A O 1
ATOM 2032 N N . THR A 1 258 ? -1.741 -3.034 -12.993 1.00 91.56 258 THR A N 1
ATOM 2033 C CA . THR A 1 258 ? -2.934 -3.554 -12.295 1.00 91.56 258 THR A CA 1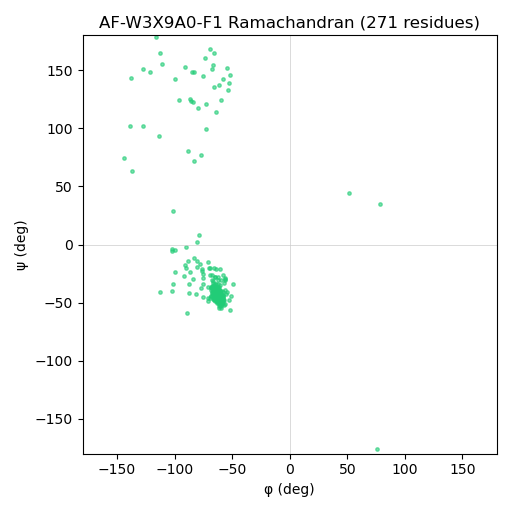
ATOM 2034 C C . THR A 1 258 ? -2.698 -3.731 -10.799 1.00 91.56 258 THR A C 1
ATOM 2036 O O . THR A 1 258 ? -3.588 -3.434 -9.999 1.00 91.56 258 THR A O 1
ATOM 2039 N N . VAL A 1 259 ? -1.485 -4.146 -10.414 1.00 92.50 259 VAL A N 1
ATOM 2040 C CA . VAL A 1 259 ? -1.092 -4.280 -9.008 1.00 92.50 259 VAL A CA 1
ATOM 2041 C C . VAL A 1 259 ? -1.151 -2.917 -8.329 1.00 92.50 259 VAL A C 1
ATOM 2043 O O . VAL A 1 259 ? -1.811 -2.794 -7.303 1.00 92.50 259 VAL A O 1
ATOM 2046 N N . TRP A 1 260 ? -0.575 -1.872 -8.921 1.00 92.19 260 TRP A N 1
ATOM 2047 C CA . TRP A 1 260 ? -0.582 -0.533 -8.326 1.00 92.19 260 TRP A CA 1
ATOM 2048 C C . TRP A 1 260 ? -1.975 0.057 -8.150 1.00 92.19 260 TRP A C 1
ATOM 2050 O O . TRP A 1 260 ? -2.280 0.567 -7.073 1.00 92.19 260 TRP A O 1
ATOM 2060 N N . ILE A 1 261 ? -2.850 -0.058 -9.150 1.00 92.50 261 ILE A N 1
ATOM 2061 C CA . ILE A 1 261 ? -4.230 0.427 -9.011 1.00 92.50 261 ILE A CA 1
ATOM 2062 C C . ILE A 1 261 ? -4.957 -0.328 -7.900 1.00 92.50 261 ILE A C 1
ATOM 2064 O O . ILE A 1 261 ? -5.616 0.294 -7.067 1.00 92.50 261 ILE A O 1
ATOM 2068 N N . SER A 1 262 ? -4.807 -1.654 -7.841 1.00 94.38 262 SER A N 1
ATOM 2069 C CA . SER A 1 262 ? -5.407 -2.441 -6.761 1.00 94.38 262 SER A CA 1
ATOM 2070 C C . SER A 1 262 ? -4.843 -2.074 -5.380 1.00 94.38 262 SER A C 1
ATOM 2072 O O . SER A 1 262 ? -5.618 -1.971 -4.433 1.00 94.38 262 SER A O 1
ATOM 2074 N N . SER A 1 263 ? -3.545 -1.760 -5.275 1.00 94.94 263 SER A N 1
ATOM 2075 C CA . SER A 1 263 ? -2.913 -1.254 -4.049 1.00 94.94 263 SER A CA 1
ATOM 2076 C C . SER A 1 263 ? -3.482 0.091 -3.607 1.00 94.94 263 SER A C 1
ATOM 2078 O O . SER A 1 263 ? -3.767 0.280 -2.427 1.00 94.94 263 SER A O 1
ATOM 2080 N N . VAL A 1 264 ? -3.671 1.028 -4.541 1.00 95.06 264 VAL A N 1
ATOM 2081 C CA . VAL A 1 264 ? -4.272 2.340 -4.255 1.00 95.06 264 VAL A CA 1
ATOM 2082 C C . VAL A 1 264 ? -5.697 2.169 -3.726 1.00 95.06 264 VAL A C 1
ATOM 2084 O O . VAL A 1 264 ? -6.058 2.780 -2.720 1.00 95.06 264 VAL A O 1
ATOM 2087 N N . ILE A 1 265 ? -6.491 1.303 -4.363 1.00 95.19 265 ILE A N 1
ATOM 2088 C CA . ILE A 1 265 ? -7.864 1.003 -3.936 1.00 95.19 265 ILE A CA 1
ATOM 2089 C C . ILE A 1 265 ? -7.878 0.378 -2.534 1.00 95.19 265 ILE A C 1
ATOM 2091 O O . ILE A 1 265 ? -8.651 0.821 -1.688 1.00 95.19 265 ILE A O 1
ATOM 2095 N N . GLU A 1 266 ? -7.024 -0.611 -2.268 1.00 95.19 266 GLU A N 1
ATOM 2096 C CA . GLU A 1 266 ? -6.916 -1.271 -0.960 1.00 95.19 266 GLU A CA 1
ATOM 2097 C C . GLU A 1 266 ? -6.569 -0.280 0.155 1.00 95.19 266 GLU A C 1
ATOM 2099 O O . GLU A 1 266 ? -7.285 -0.217 1.156 1.00 95.19 266 GLU A O 1
ATOM 2104 N N . LEU A 1 267 ? -5.528 0.539 -0.034 1.00 95.81 267 LEU A N 1
ATOM 2105 C CA . LEU A 1 267 ? -5.108 1.525 0.965 1.00 95.81 267 LEU A CA 1
ATOM 2106 C C . LEU A 1 267 ? -6.205 2.556 1.233 1.00 95.81 267 LEU A C 1
ATOM 2108 O O . LEU A 1 267 ? -6.489 2.879 2.386 1.00 95.81 267 LEU A O 1
ATOM 2112 N N . TYR A 1 268 ? -6.853 3.063 0.185 1.00 95.69 268 TYR A N 1
ATOM 2113 C CA . TYR A 1 268 ? -7.900 4.068 0.331 1.00 95.69 268 TYR A CA 1
ATOM 2114 C C . TYR A 1 268 ? -9.185 3.522 0.950 1.00 95.69 268 TYR A C 1
ATOM 2116 O O . TYR A 1 268 ? -9.781 4.208 1.782 1.00 95.69 268 TYR A O 1
ATOM 2124 N N . LEU A 1 269 ? -9.576 2.285 0.639 1.00 94.00 269 LEU A N 1
ATOM 2125 C CA . LEU A 1 269 ? -10.670 1.615 1.348 1.00 94.00 269 LEU A CA 1
ATOM 2126 C C . LEU A 1 269 ? -10.313 1.361 2.817 1.00 94.00 269 LEU A C 1
ATOM 2128 O O . LEU A 1 269 ? -11.149 1.591 3.690 1.00 94.00 269 LEU A O 1
ATOM 2132 N N . GLY A 1 270 ? -9.070 0.962 3.098 1.00 92.12 270 GLY A N 1
ATOM 2133 C CA . GLY A 1 270 ? -8.573 0.780 4.460 1.00 92.12 270 GLY A CA 1
ATOM 2134 C C . GLY A 1 270 ? -8.586 2.076 5.276 1.00 92.12 270 GLY A C 1
ATOM 2135 O O . GLY A 1 270 ? -9.014 2.073 6.426 1.00 92.12 270 GLY A O 1
ATOM 2136 N N . ILE A 1 271 ? -8.208 3.209 4.678 1.00 93.88 271 ILE A N 1
ATOM 2137 C CA . ILE A 1 271 ? -8.232 4.521 5.350 1.00 93.88 271 ILE A CA 1
ATOM 2138 C C . ILE A 1 271 ? -9.655 4.968 5.715 1.00 93.88 271 ILE A C 1
ATOM 2140 O O . ILE A 1 271 ? -9.864 5.648 6.725 1.00 93.88 271 ILE A O 1
ATOM 2144 N N . VAL A 1 272 ? -10.632 4.617 4.879 1.00 90.81 272 VAL A N 1
ATOM 2145 C CA . VAL A 1 272 ? -12.042 4.971 5.089 1.00 90.81 272 VAL A CA 1
ATOM 2146 C C . VAL A 1 272 ? -12.703 4.099 6.165 1.00 90.81 272 VAL A C 1
ATOM 2148 O O . VAL A 1 272 ? -13.696 4.538 6.751 1.00 90.81 272 VAL A O 1
ATOM 2151 N N . SER A 1 273 ? -12.170 2.901 6.440 1.00 83.56 273 SER A N 1
ATOM 2152 C CA . SER A 1 273 ? -12.664 2.012 7.506 1.00 83.56 273 SER A CA 1
ATOM 2153 C C . SER A 1 273 ? -12.417 2.537 8.930 1.00 83.56 273 SER A C 1
ATOM 2155 O O . SER A 1 273 ? -13.246 2.194 9.800 1.00 83.56 273 SER A O 1
#

Foldseek 3Di:
DADPPPVVVVPDDQADQPDFDFPPCPLVVLLVVLLVVLVVLLVVVVCCCCPPVVHDFPLNVLLVVLSVLLVVLSVLLVCCRPPLPLGGWPSNGDPVSQLVSQVSVLSNVLSLLSNLLSLLLSLLRVVLVVPVVPPPVLNVVSVVLNVVSVVLSVVLSVCSCPQFVVSSVRRDDDPDDTRGDLPLVSCLVSLVVSLVSLVVSLVSVVVVVVVDPDDPVVVVVNVVLSVLSVQLSVLSVQLSVLSNVCSVDPRNSNSVSSNSSSSSSNSSSSSSD